Protein AF-A0A945RWZ9-F1 (afdb_monomer_lite)

Secondary structure (DSSP, 8-state):
---------------------------------------STTHHHHHHHHHH-HHHHHHHHHHHHH-HHHHHHHHHHHHHHTSTT-TT----S--HHHHHHHHHHHHHHHHHHHHHHH-HHHHHHHHHHHHH-HHHHHHHHHHHHHHHGGGS--TT---HHHHHHHHHHHHHHH---HHHHHHHHHHHHHHHHHHHHHHHHHHHHHHHHHHHHHHHHHHHHHHHHHTHHHHHHHHHHHHHS-GGG------

Structure (mmCIF, N/CA/C/O backbone):
data_AF-A0A945RWZ9-F1
#
_entry.id   AF-A0A945RWZ9-F1
#
loop_
_atom_site.group_PDB
_atom_site.id
_atom_site.type_symbol
_atom_site.label_atom_id
_atom_site.label_alt_id
_atom_site.label_comp_id
_atom_site.label_asym_id
_atom_site.label_entity_id
_atom_site.label_seq_id
_atom_site.pdbx_PDB_ins_code
_atom_site.Cartn_x
_atom_site.Cartn_y
_atom_site.Cartn_z
_atom_site.occupancy
_atom_site.B_iso_or_equiv
_atom_site.auth_seq_id
_atom_site.auth_comp_id
_atom_site.auth_asym_id
_atom_site.auth_atom_id
_atom_site.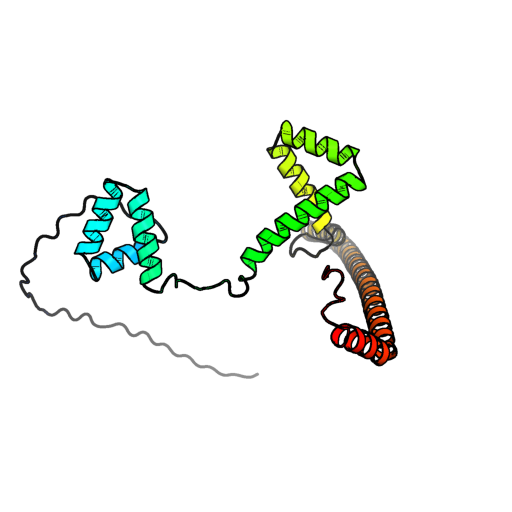pdbx_PDB_model_num
ATOM 1 N N . MET A 1 1 ? -4.939 41.160 27.296 1.00 46.34 1 MET A N 1
ATOM 2 C CA . MET A 1 1 ? -5.382 42.544 27.029 1.00 46.34 1 MET A CA 1
ATOM 3 C C . MET A 1 1 ? -4.969 42.941 25.620 1.00 46.34 1 MET A C 1
ATOM 5 O O . MET A 1 1 ? -3.871 43.440 25.441 1.00 46.34 1 MET A O 1
ATOM 9 N N . ILE A 1 2 ? -5.827 42.684 24.632 1.00 45.12 2 ILE A N 1
ATOM 10 C CA . ILE A 1 2 ? -5.862 43.405 23.352 1.00 45.12 2 ILE A CA 1
ATOM 11 C C . ILE A 1 2 ? -7.349 43.522 23.024 1.00 45.12 2 ILE A C 1
ATOM 13 O O . ILE A 1 2 ? -8.015 42.521 22.774 1.00 45.12 2 ILE A O 1
ATOM 17 N N . ALA A 1 3 ? -7.869 44.738 23.146 1.00 45.47 3 ALA A N 1
ATOM 18 C CA . ALA A 1 3 ? -9.202 45.114 22.713 1.00 45.47 3 ALA A CA 1
ATOM 19 C C . ALA A 1 3 ? -9.153 45.481 21.227 1.00 45.47 3 ALA A C 1
ATOM 21 O O . ALA A 1 3 ? -8.201 46.136 20.799 1.00 45.47 3 ALA A O 1
ATOM 22 N N . ARG A 1 4 ? -10.192 45.118 20.469 1.00 47.28 4 ARG A N 1
ATOM 23 C CA . ARG A 1 4 ? -10.775 46.000 19.452 1.00 47.28 4 ARG A CA 1
ATOM 24 C C . ARG A 1 4 ? -12.127 45.480 18.982 1.00 47.28 4 ARG A C 1
ATOM 26 O O . ARG A 1 4 ? -12.245 44.408 18.397 1.00 47.28 4 ARG A O 1
ATOM 33 N N . GLU A 1 5 ? -13.119 46.296 19.294 1.00 53.28 5 GLU A N 1
ATOM 34 C CA . GLU A 1 5 ? -14.455 46.348 18.729 1.00 53.28 5 GLU A CA 1
ATOM 35 C C . GLU A 1 5 ? -14.384 46.593 17.214 1.00 53.28 5 GLU A C 1
ATOM 37 O O . GLU A 1 5 ? -13.466 47.259 16.733 1.00 53.28 5 GLU A O 1
ATOM 42 N N . ASN A 1 6 ? -15.373 46.101 16.469 1.00 49.66 6 ASN A N 1
ATOM 43 C CA . ASN A 1 6 ? -16.229 46.991 15.687 1.00 49.66 6 ASN A CA 1
ATOM 44 C C . ASN A 1 6 ? -17.450 46.242 15.146 1.00 49.66 6 ASN A C 1
ATOM 46 O O . ASN A 1 6 ? -17.351 45.246 14.432 1.00 49.66 6 ASN A O 1
ATOM 50 N N . LEU A 1 7 ? -18.603 46.787 15.530 1.00 48.97 7 LEU A N 1
ATOM 51 C CA . LEU A 1 7 ? -19.907 46.613 14.914 1.00 48.97 7 LEU A CA 1
ATOM 52 C C . LEU A 1 7 ? -19.840 46.905 13.409 1.00 48.97 7 LEU A C 1
ATOM 54 O O . LEU A 1 7 ? -19.025 47.721 12.999 1.00 48.97 7 LEU A O 1
ATOM 58 N N . TRP A 1 8 ? -20.763 46.343 12.627 1.00 52.38 8 TRP A N 1
ATOM 59 C CA . TRP A 1 8 ? -21.516 47.110 11.628 1.00 52.38 8 TRP A CA 1
ATOM 60 C C . TRP A 1 8 ? -22.814 46.369 11.284 1.00 52.38 8 TRP A C 1
ATOM 62 O O . TRP A 1 8 ? -22.822 45.300 10.675 1.00 52.38 8 TRP A O 1
ATOM 72 N N . CYS A 1 9 ? -23.915 46.962 11.743 1.00 42.59 9 CYS A N 1
ATOM 73 C CA . CYS A 1 9 ? -25.275 46.714 11.291 1.00 42.59 9 CYS A CA 1
ATOM 74 C C . CYS A 1 9 ? -25.431 47.184 9.839 1.00 42.59 9 CYS A C 1
ATOM 76 O O . CYS A 1 9 ? -24.840 48.186 9.445 1.00 42.59 9 CYS A O 1
ATOM 78 N N . GLY A 1 10 ? -26.289 46.519 9.068 1.00 48.53 10 GLY A N 1
ATOM 79 C CA . GLY A 1 10 ? -26.608 46.947 7.708 1.00 48.53 10 GLY A CA 1
ATOM 80 C C . GLY A 1 10 ? -27.830 46.242 7.144 1.00 48.53 10 GLY A C 1
ATOM 81 O O . GLY A 1 10 ? -27.730 45.507 6.170 1.00 48.53 10 GLY A O 1
ATOM 82 N N . VAL A 1 11 ? -28.980 46.450 7.784 1.00 47.66 11 VAL A N 1
ATOM 83 C CA . VAL A 1 11 ? -30.299 46.189 7.200 1.00 47.66 11 VAL A CA 1
ATOM 84 C C . VAL A 1 11 ? -30.534 47.236 6.112 1.00 47.66 11 VAL A C 1
ATOM 86 O O . VAL A 1 11 ? -30.584 48.424 6.417 1.00 47.66 11 VAL A O 1
ATOM 89 N N . VAL A 1 12 ? -30.725 46.804 4.866 1.00 53.09 12 VAL A N 1
ATOM 90 C CA . VAL A 1 12 ? -31.367 47.620 3.828 1.00 53.09 12 VAL A CA 1
ATOM 91 C C . VAL A 1 12 ? -32.450 46.768 3.185 1.00 53.09 12 VAL A C 1
ATOM 93 O O . VAL A 1 12 ? -32.198 45.901 2.353 1.00 53.09 12 VAL A O 1
ATOM 96 N N . ALA A 1 13 ? -33.672 47.004 3.646 1.00 46.28 13 ALA A N 1
ATOM 97 C CA . ALA A 1 13 ? -34.868 46.767 2.865 1.00 46.28 13 ALA A CA 1
ATOM 98 C C . ALA A 1 13 ? -35.032 47.903 1.837 1.00 46.28 13 ALA A C 1
ATOM 100 O O . ALA A 1 13 ? -34.370 48.936 1.933 1.00 46.28 13 ALA A O 1
ATOM 101 N N . VAL A 1 14 ? -36.031 47.727 0.973 1.00 42.84 14 VAL A N 1
ATOM 102 C CA . VAL A 1 14 ? -36.900 48.754 0.371 1.00 42.84 14 VAL A CA 1
ATOM 103 C C . VAL A 1 14 ? -36.903 48.716 -1.172 1.00 42.84 14 VAL A C 1
ATOM 105 O O . VAL A 1 14 ? -35.882 48.730 -1.851 1.00 42.84 14 VAL A O 1
ATOM 108 N N . VAL A 1 15 ? -38.151 48.741 -1.651 1.00 46.78 15 VAL A N 1
ATOM 109 C CA . VAL A 1 15 ? -38.698 49.234 -2.924 1.00 46.78 15 VAL A CA 1
ATOM 110 C C . VAL A 1 15 ? -38.987 48.203 -4.022 1.00 46.78 15 VAL A C 1
ATOM 112 O O . VAL A 1 15 ? -38.203 47.965 -4.935 1.00 46.78 15 VAL A O 1
ATOM 115 N N . MET A 1 16 ? -40.231 47.711 -3.985 1.00 45.31 16 MET A N 1
ATOM 116 C CA . MET A 1 16 ? -41.036 47.442 -5.180 1.00 45.31 16 MET A CA 1
ATOM 117 C C . MET A 1 16 ? -41.182 48.716 -6.027 1.00 45.31 16 MET A C 1
ATOM 119 O O . MET A 1 16 ? -41.644 49.729 -5.505 1.00 45.31 16 MET A O 1
ATOM 123 N N . VAL A 1 17 ? -40.941 48.631 -7.337 1.00 51.34 17 VAL A N 1
ATOM 124 C CA . VAL A 1 17 ? -41.625 49.487 -8.320 1.00 51.34 17 VAL A CA 1
ATOM 125 C C . VAL A 1 17 ? -42.219 48.604 -9.410 1.00 51.34 17 VAL A C 1
ATOM 127 O O . VAL A 1 17 ? -41.514 47.982 -10.200 1.00 51.34 17 VAL A O 1
ATOM 130 N N . LEU A 1 18 ? -43.548 48.563 -9.395 1.00 49.03 18 LEU A N 1
ATOM 131 C CA . LEU A 1 18 ? -44.438 48.117 -10.456 1.00 49.03 18 LEU A CA 1
ATOM 132 C C . LEU A 1 18 ? -44.741 49.313 -11.363 1.00 49.03 18 LEU A C 1
ATOM 134 O O . LEU A 1 18 ? -45.452 50.215 -10.936 1.00 49.03 18 LEU A O 1
ATOM 138 N N . THR A 1 19 ? -44.272 49.281 -12.604 1.00 50.84 19 THR A N 1
ATOM 139 C CA . THR A 1 19 ? -44.852 49.952 -13.783 1.00 50.84 19 THR A CA 1
ATOM 140 C C . THR A 1 19 ? -44.286 49.182 -14.983 1.00 50.84 19 THR A C 1
ATOM 142 O O . THR A 1 19 ? -43.090 48.943 -15.062 1.00 50.84 19 THR A O 1
ATOM 145 N N . GLY A 1 20 ? -45.061 48.568 -15.869 1.00 43.53 20 GLY A N 1
ATOM 146 C CA . GLY A 1 20 ? -46.151 49.133 -16.648 1.00 43.53 20 GLY A CA 1
ATOM 147 C C . GLY A 1 20 ? -45.734 48.986 -18.115 1.00 43.53 20 GLY A C 1
ATOM 148 O O . GLY A 1 20 ? -44.744 49.577 -18.529 1.00 43.53 20 GLY A O 1
ATOM 149 N N . GLY A 1 21 ? -46.438 48.154 -18.885 1.00 45.00 21 GLY A N 1
ATOM 150 C CA . GLY A 1 21 ? -46.112 47.926 -20.294 1.00 45.00 21 GLY A CA 1
ATOM 151 C C . GLY A 1 21 ? -46.822 46.716 -20.885 1.00 45.00 21 GLY A C 1
ATOM 152 O O . GLY A 1 21 ? -46.182 45.716 -21.192 1.00 45.00 21 GLY A O 1
ATOM 153 N N . LEU A 1 22 ? -48.150 46.802 -21.033 1.00 49.84 22 LEU A N 1
ATOM 154 C CA . LEU A 1 22 ? -48.906 45.894 -21.896 1.00 49.84 22 LEU A CA 1
ATOM 155 C C . LEU A 1 22 ? -48.497 46.148 -23.353 1.00 49.84 22 LEU A C 1
ATOM 157 O O . LEU A 1 22 ? -49.036 47.032 -24.014 1.00 49.84 22 LEU A O 1
ATOM 161 N N . ALA A 1 23 ? -47.556 45.355 -23.853 1.00 48.28 23 ALA A N 1
ATOM 162 C CA . ALA A 1 23 ? -47.390 45.129 -25.278 1.00 48.28 23 ALA A CA 1
ATOM 163 C C . ALA A 1 23 ? -48.160 43.851 -25.629 1.00 48.28 23 ALA A C 1
ATOM 165 O O . ALA A 1 23 ? -47.748 42.749 -25.270 1.00 48.28 23 ALA A O 1
ATOM 166 N N . TRP A 1 24 ? -49.294 44.007 -26.313 1.00 50.53 24 TRP A N 1
ATOM 167 C CA . TRP A 1 24 ? -49.973 42.923 -27.020 1.00 50.53 24 TRP A CA 1
ATOM 168 C C . TRP A 1 24 ? -49.044 42.407 -28.128 1.00 50.53 24 TRP A C 1
ATOM 170 O O . TRP A 1 24 ? -49.084 42.872 -29.266 1.00 50.53 24 TRP A O 1
ATOM 180 N N . SER A 1 25 ? -48.158 41.473 -27.781 1.00 51.66 25 SER A N 1
ATOM 181 C CA . SER A 1 25 ? -47.501 40.617 -28.761 1.00 51.66 25 SER A CA 1
ATOM 182 C C . SER A 1 25 ? -48.450 39.483 -29.092 1.00 51.66 25 SER A C 1
ATOM 184 O O . SER A 1 25 ? -48.934 38.779 -28.213 1.00 51.66 25 SER A O 1
ATOM 186 N N . GLN A 1 26 ? -48.719 39.356 -30.382 1.00 50.38 26 GLN A N 1
ATOM 187 C CA . GLN A 1 26 ? -49.494 38.305 -31.008 1.00 50.38 26 GLN A CA 1
ATOM 188 C C . GLN A 1 26 ? -48.928 36.942 -30.578 1.00 50.38 26 GLN A C 1
ATOM 190 O O . GLN A 1 26 ? -47.914 36.472 -31.097 1.00 50.38 26 GLN A O 1
ATOM 195 N N . GLU A 1 27 ? -49.559 36.347 -29.568 1.00 51.69 27 GLU A N 1
ATOM 196 C CA . GLU A 1 27 ? -49.217 35.047 -29.013 1.00 51.69 27 GLU A CA 1
ATOM 197 C C . GLU A 1 27 ? -49.546 33.996 -30.071 1.00 51.69 27 GLU A C 1
ATOM 199 O O . GLU A 1 27 ? -50.676 33.527 -30.206 1.00 51.69 27 GLU A O 1
ATOM 204 N N . LYS A 1 28 ? -48.550 33.679 -30.906 1.00 54.75 28 LYS A N 1
ATOM 205 C CA . LYS A 1 28 ? -48.565 32.452 -31.695 1.00 54.75 28 LYS A CA 1
ATOM 206 C C . LYS A 1 28 ? -48.730 31.331 -30.683 1.00 54.75 28 LYS A C 1
ATOM 208 O O . LYS A 1 28 ? -47.788 31.055 -29.945 1.00 54.75 28 LYS A O 1
ATOM 213 N N . GLN A 1 29 ? -49.926 30.746 -30.637 1.00 46.41 29 GLN A N 1
ATOM 214 C CA . GLN A 1 29 ? -50.224 29.546 -29.868 1.00 46.41 29 GLN A CA 1
ATOM 215 C C . GLN A 1 29 ? -49.116 28.530 -30.154 1.00 46.41 29 GLN A C 1
ATOM 217 O O . GLN A 1 29 ? -49.062 27.941 -31.235 1.00 46.41 29 GLN A O 1
ATOM 222 N N . GLN A 1 30 ? -48.175 28.398 -29.215 1.00 56.91 30 GLN A N 1
ATOM 223 C CA . GLN A 1 30 ? -47.242 27.288 -29.236 1.00 56.91 30 GLN A CA 1
ATOM 224 C C . GLN A 1 30 ? -48.095 26.044 -29.008 1.00 56.91 30 GLN A C 1
ATOM 226 O O . GLN A 1 30 ? -48.858 26.026 -28.039 1.00 56.91 30 GLN A O 1
ATOM 231 N N . PRO A 1 31 ? -48.019 25.031 -29.883 1.00 58.94 31 PRO A N 1
ATOM 232 C CA . PRO A 1 31 ? -48.725 23.784 -29.649 1.00 58.94 31 PRO A CA 1
ATOM 233 C C . PRO A 1 31 ? -48.303 23.252 -28.276 1.00 58.94 31 PRO A C 1
ATOM 235 O O . PRO A 1 31 ? -47.107 23.092 -28.011 1.00 58.94 31 PRO A O 1
ATOM 238 N N . GLU A 1 32 ? -49.271 23.047 -27.380 1.00 48.66 32 GLU A N 1
ATOM 239 C CA . GLU A 1 32 ? -49.008 22.454 -26.073 1.00 48.66 32 GLU A CA 1
ATOM 240 C C . GLU A 1 32 ? -48.379 21.077 -26.294 1.00 48.66 32 GLU A C 1
ATOM 242 O O . GLU A 1 32 ? -49.008 20.166 -26.828 1.00 48.66 32 GLU A O 1
ATOM 247 N N . ALA A 1 33 ? -47.093 20.956 -25.962 1.00 50.16 33 ALA A N 1
ATOM 248 C CA . ALA A 1 33 ? -46.311 19.761 -26.235 1.00 50.16 33 ALA A CA 1
ATOM 249 C C . ALA A 1 33 ? -46.770 18.609 -25.321 1.00 50.16 33 ALA A C 1
ATOM 251 O O . ALA A 1 33 ? -46.602 18.706 -24.101 1.00 50.16 33 ALA A O 1
ATOM 252 N N . PRO A 1 34 ? -47.276 17.487 -25.863 1.00 57.00 34 PRO A N 1
ATOM 253 C CA . PRO A 1 34 ? -47.652 16.334 -25.063 1.00 57.00 34 PRO A CA 1
ATOM 254 C C . PRO A 1 34 ? -46.434 15.424 -24.885 1.00 57.00 34 PRO A C 1
ATOM 256 O O . PRO A 1 34 ? -46.353 14.369 -25.499 1.00 57.00 34 PRO A O 1
ATOM 259 N N . VAL A 1 35 ? -45.448 15.804 -24.068 1.00 57.66 35 VAL A N 1
ATOM 260 C CA . VAL A 1 35 ? -44.331 14.893 -23.760 1.00 57.66 35 VAL A CA 1
ATOM 261 C C . VAL A 1 35 ? -43.859 15.107 -22.326 1.00 57.66 35 VAL A C 1
ATOM 263 O O . VAL A 1 35 ? -43.396 16.186 -21.966 1.00 57.66 35 VAL A O 1
ATOM 266 N N . GLY A 1 36 ? -43.970 14.063 -21.498 1.00 60.69 36 GLY A N 1
ATOM 267 C CA . GLY A 1 36 ? -43.523 14.082 -20.103 1.00 60.69 36 GLY A CA 1
ATOM 268 C C . GLY A 1 36 ? -42.060 14.532 -19.941 1.00 60.69 36 GLY A C 1
ATOM 269 O O . GLY A 1 36 ? -41.260 14.413 -20.879 1.00 60.69 36 GLY A O 1
ATOM 270 N N . PRO A 1 37 ? -41.685 15.043 -18.751 1.00 62.97 37 PRO A N 1
ATOM 271 C CA . PRO A 1 37 ? -40.392 15.675 -18.524 1.00 62.97 37 PRO A CA 1
ATOM 272 C C . PRO A 1 37 ? -39.245 14.738 -18.907 1.00 62.97 37 PRO A C 1
ATOM 274 O O . PRO A 1 37 ? -39.175 13.585 -18.475 1.00 62.97 37 PRO A O 1
ATOM 277 N N . VAL A 1 38 ? -38.315 15.237 -19.724 1.00 64.31 38 VAL A N 1
ATOM 278 C CA . VAL A 1 38 ? -37.081 14.513 -20.034 1.00 64.31 38 VAL A CA 1
ATOM 279 C C . VAL A 1 38 ? -36.198 14.555 -18.795 1.00 64.31 38 VAL A C 1
ATOM 281 O O . VAL A 1 38 ? -35.459 15.505 -18.579 1.00 64.31 38 VAL A O 1
ATOM 284 N N . VAL A 1 39 ? -36.268 13.532 -17.949 1.00 50.38 39 VAL A N 1
ATOM 285 C CA . VAL A 1 39 ? -35.427 13.472 -16.750 1.00 50.38 39 VAL A CA 1
ATOM 286 C C . VAL A 1 39 ? -34.049 12.923 -17.130 1.00 50.38 39 VAL A C 1
ATOM 288 O O . VAL A 1 39 ? -33.922 11.785 -17.579 1.00 50.38 39 VAL A O 1
ATOM 291 N N . GLY A 1 40 ? -32.992 13.727 -16.971 1.00 75.94 40 GLY A N 1
ATOM 292 C CA . GLY A 1 40 ? -31.609 13.263 -17.116 1.00 75.94 40 GLY A CA 1
ATOM 293 C C . GLY A 1 40 ? -30.626 14.305 -17.646 1.00 75.94 40 GLY A C 1
ATOM 294 O O . GLY A 1 40 ? -30.961 15.461 -17.887 1.00 75.94 40 GLY A O 1
ATOM 295 N N . ARG A 1 41 ? -29.379 13.873 -17.886 1.00 74.62 41 ARG A N 1
ATOM 296 C CA . ARG A 1 41 ? -28.262 14.733 -18.344 1.00 74.62 41 ARG A CA 1
ATOM 297 C C . ARG A 1 41 ? -28.486 15.416 -19.706 1.00 74.62 41 ARG A C 1
ATOM 299 O O . ARG A 1 41 ? -27.662 16.229 -20.108 1.00 74.62 41 ARG A O 1
ATOM 306 N N . GLN A 1 42 ? -29.553 15.059 -20.419 1.00 78.12 42 GLN A N 1
ATOM 307 C CA . GLN A 1 42 ? -29.886 15.562 -21.754 1.00 78.12 42 GLN A CA 1
ATOM 308 C C . GLN A 1 42 ? -30.877 16.737 -21.725 1.00 78.12 42 GLN A C 1
ATOM 310 O O . GLN A 1 42 ? -30.957 17.454 -22.719 1.00 78.12 42 GLN A O 1
ATOM 315 N N . ALA A 1 43 ? -31.579 16.969 -20.605 1.00 81.12 43 ALA A N 1
ATOM 316 C CA . ALA A 1 43 ? -32.567 18.047 -20.483 1.00 81.12 43 ALA A CA 1
ATOM 317 C C . ALA A 1 43 ? -32.005 19.433 -20.845 1.00 81.12 43 ALA A C 1
ATOM 319 O O . ALA A 1 43 ? -32.545 20.055 -21.756 1.00 81.12 43 ALA A O 1
ATOM 320 N N . PRO A 1 44 ? -30.846 19.868 -20.306 1.00 85.19 44 PRO A N 1
ATOM 321 C CA . PRO A 1 44 ? -30.325 21.202 -20.613 1.00 85.19 44 PRO A CA 1
ATOM 322 C C . PRO A 1 44 ? -29.944 21.397 -22.088 1.00 85.19 44 PRO A C 1
ATOM 324 O O . PRO A 1 44 ? -29.866 22.525 -22.568 1.00 85.19 44 PRO A O 1
ATOM 327 N N . LEU A 1 45 ? -29.647 20.306 -22.806 1.00 85.56 45 LEU A N 1
ATOM 328 C CA . LEU A 1 45 ? -29.340 20.359 -24.234 1.00 85.56 45 LEU A CA 1
ATOM 329 C C . LEU A 1 45 ? -30.625 20.535 -25.048 1.00 85.56 45 LEU A C 1
ATOM 331 O O . LEU A 1 45 ? -30.664 21.371 -25.942 1.00 85.56 45 LEU A O 1
ATOM 335 N N . LEU A 1 46 ? -31.664 19.761 -24.732 1.00 88.81 46 LEU A N 1
ATOM 336 C CA . LEU A 1 46 ? -32.953 19.836 -25.413 1.00 88.81 46 LEU A CA 1
ATOM 337 C C . LEU A 1 46 ? -33.660 21.174 -25.161 1.00 88.81 46 LEU A C 1
ATOM 339 O O . LEU A 1 46 ? -34.227 21.730 -26.095 1.00 88.81 46 LEU A O 1
ATOM 343 N N . ASP A 1 47 ? -33.547 21.732 -23.955 1.00 89.38 47 ASP A N 1
ATOM 344 C CA . ASP A 1 47 ? -34.099 23.055 -23.639 1.00 89.38 47 ASP A CA 1
ATOM 345 C C . ASP A 1 47 ? -33.416 24.161 -24.451 1.00 89.38 47 ASP A C 1
ATOM 347 O O . ASP A 1 47 ? -34.080 25.022 -25.025 1.00 89.38 47 ASP A O 1
ATOM 351 N N . ARG A 1 48 ? -32.085 24.099 -24.581 1.00 89.19 48 ARG A N 1
ATOM 352 C CA . ARG A 1 48 ? -31.339 25.026 -25.439 1.00 89.19 48 ARG A CA 1
ATOM 353 C C . ARG A 1 48 ? -31.723 24.867 -26.911 1.00 89.19 48 ARG A C 1
ATOM 355 O O . ARG A 1 48 ? -31.874 25.859 -27.611 1.00 89.19 48 ARG A O 1
ATOM 362 N N . LEU A 1 49 ? -31.917 23.633 -27.373 1.00 91.62 49 LEU A N 1
ATOM 363 C CA . LEU A 1 49 ? -32.355 23.352 -28.741 1.00 91.62 49 LEU A CA 1
ATOM 364 C C . LEU A 1 49 ? -33.734 23.910 -29.042 1.00 91.62 49 LEU A C 1
ATOM 366 O O . LEU A 1 49 ? -33.933 24.487 -30.105 1.00 91.62 49 LEU A O 1
ATOM 370 N N . ARG A 1 50 ? -34.656 23.795 -28.089 1.00 93.56 50 ARG A N 1
ATOM 371 C CA . ARG A 1 50 ? -35.984 24.389 -28.195 1.00 93.56 50 ARG A CA 1
ATOM 372 C C . ARG A 1 50 ? -35.919 25.913 -28.337 1.00 93.56 50 ARG A C 1
ATOM 374 O O . ARG A 1 50 ? -36.721 26.478 -29.069 1.00 93.56 50 ARG A O 1
ATOM 381 N N . GLN A 1 51 ? -34.977 26.563 -27.652 1.00 92.56 51 GLN A N 1
ATOM 382 C CA . GLN A 1 51 ? -34.805 28.019 -27.691 1.00 92.56 51 GLN A CA 1
ATOM 383 C C . GLN A 1 51 ? -34.080 28.506 -28.954 1.00 92.56 51 GLN A C 1
ATOM 385 O O . GLN A 1 51 ? -34.492 29.495 -29.548 1.00 92.56 51 GLN A O 1
ATOM 390 N N . GLU A 1 52 ? -33.001 27.833 -29.359 1.00 93.38 52 GLU A N 1
ATOM 391 C CA . GLU A 1 52 ? -32.129 28.297 -30.445 1.00 93.38 52 GLU A CA 1
ATOM 392 C C . GLU A 1 52 ? -32.572 27.785 -31.826 1.00 93.38 52 GLU A C 1
ATOM 394 O O . GLU A 1 52 ? -32.367 28.473 -32.823 1.00 93.38 52 GLU A O 1
ATOM 399 N N . GLN A 1 53 ? -33.128 26.569 -31.911 1.00 94.75 53 GLN A N 1
ATOM 400 C CA . GLN A 1 53 ? -33.438 25.880 -33.174 1.00 94.75 53 GLN A CA 1
ATOM 401 C C . GLN A 1 53 ? -34.717 25.021 -33.049 1.00 94.75 53 GLN A C 1
ATOM 403 O O . GLN A 1 53 ? -34.636 23.785 -33.024 1.00 94.75 53 GLN A O 1
ATOM 408 N N . PRO A 1 54 ? -35.907 25.653 -32.975 1.00 92.88 54 PRO A N 1
ATOM 409 C CA . PRO A 1 54 ? -37.166 24.971 -32.662 1.00 92.88 54 PRO A CA 1
ATOM 410 C C . PRO A 1 54 ? -37.559 23.903 -33.694 1.00 92.88 54 PRO A C 1
ATOM 412 O O . PRO A 1 54 ? -38.018 22.831 -33.312 1.00 92.88 54 PRO A O 1
ATOM 415 N N . GLU A 1 55 ? -37.293 24.126 -34.983 1.00 93.50 55 GLU A N 1
ATOM 416 C CA . GLU A 1 55 ? -37.611 23.153 -36.044 1.00 93.50 55 GLU A CA 1
ATOM 417 C C . GLU A 1 55 ? -36.833 21.838 -35.880 1.00 93.50 55 GLU A C 1
ATOM 419 O O . GLU A 1 55 ? -37.359 20.738 -36.068 1.00 93.50 55 GLU A O 1
ATOM 424 N N . GLU A 1 56 ? -35.559 21.924 -35.489 1.00 93.25 56 GLU A N 1
ATOM 425 C CA . GLU A 1 56 ? -34.742 20.731 -35.281 1.00 93.25 56 GLU A CA 1
ATOM 426 C C . GLU A 1 56 ? -35.094 20.032 -33.962 1.00 93.25 56 GLU A C 1
ATOM 428 O O . GLU A 1 56 ? -34.990 18.808 -33.861 1.00 93.25 56 GLU A O 1
ATOM 433 N N . TYR A 1 57 ? -35.551 20.793 -32.965 1.00 94.69 57 TYR A N 1
ATOM 434 C CA . TYR A 1 57 ? -36.118 20.239 -31.741 1.00 94.69 57 TYR A CA 1
ATOM 435 C C . TYR A 1 57 ? -37.382 19.422 -32.034 1.00 94.69 57 TYR A C 1
ATOM 437 O O . TYR A 1 57 ? -37.442 18.255 -31.646 1.00 94.69 57 TYR A O 1
ATOM 445 N N . GLU A 1 58 ? -38.346 19.972 -32.777 1.00 93.88 58 GLU A N 1
ATOM 446 C CA . GLU A 1 58 ? -39.570 19.255 -33.166 1.00 93.88 58 GLU A CA 1
ATOM 447 C C . GLU A 1 58 ? -39.253 17.995 -33.978 1.00 93.88 58 GLU A C 1
ATOM 449 O O . GLU A 1 58 ? -39.792 16.918 -33.707 1.00 93.88 58 GLU A O 1
ATOM 454 N N . ARG A 1 59 ? -38.288 18.081 -34.904 1.00 95.56 59 ARG A N 1
ATOM 455 C CA . ARG A 1 59 ? -37.799 16.917 -35.654 1.00 95.56 59 ARG A CA 1
ATOM 456 C C . ARG A 1 59 ? -37.238 15.828 -34.737 1.00 95.56 59 ARG A C 1
ATOM 458 O O . ARG A 1 59 ? -37.476 14.646 -34.982 1.00 95.56 59 ARG A O 1
ATOM 465 N N . LEU A 1 60 ? -36.479 16.199 -33.706 1.00 94.25 60 LEU A N 1
ATOM 466 C CA . LEU A 1 60 ? -35.918 15.256 -32.736 1.00 94.25 60 LEU A CA 1
ATOM 467 C C . LEU A 1 60 ? -36.992 14.656 -3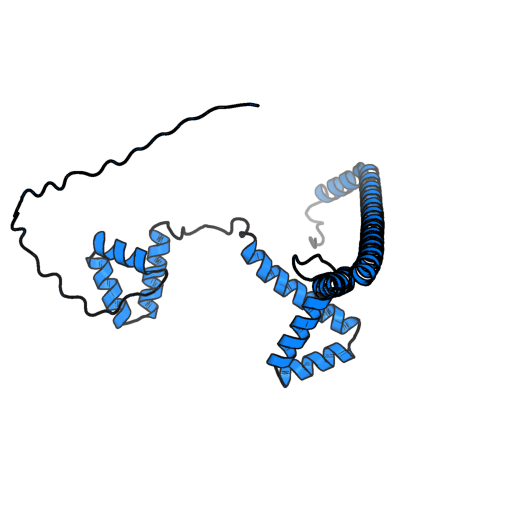1.819 1.00 94.25 60 LEU A C 1
ATOM 469 O O . LEU A 1 60 ? -36.894 13.477 -31.488 1.00 94.25 60 LEU A O 1
ATOM 473 N N . VAL A 1 61 ? -38.011 15.428 -31.433 1.00 93.06 61 VAL A N 1
ATOM 474 C CA . VAL A 1 61 ? -39.153 14.930 -30.651 1.00 93.06 61 VAL A CA 1
ATOM 475 C C . VAL A 1 61 ? -39.941 13.902 -31.459 1.00 93.06 61 VAL A C 1
ATOM 477 O O . VAL A 1 61 ? -40.119 12.784 -30.986 1.00 93.06 61 VAL A O 1
ATOM 480 N N . LYS A 1 62 ? -40.286 14.212 -32.712 1.00 94.38 62 LYS A N 1
ATOM 481 C CA . LYS A 1 62 ? -40.967 13.262 -33.600 1.00 94.38 62 LYS A CA 1
ATOM 482 C C . LYS A 1 62 ? -40.130 12.000 -33.839 1.00 94.38 62 LYS A C 1
ATOM 484 O O . LYS A 1 62 ? -40.613 10.884 -33.698 1.00 94.38 62 LYS A O 1
ATOM 489 N N . MET A 1 63 ? -38.826 12.163 -34.084 1.00 95.12 63 MET A N 1
ATOM 490 C CA . MET A 1 63 ? -37.903 11.032 -34.240 1.00 95.12 63 MET A CA 1
ATOM 491 C C . MET A 1 63 ? -37.802 10.172 -32.976 1.00 95.12 63 MET A C 1
ATOM 493 O O . MET A 1 63 ? -37.531 8.984 -33.079 1.00 95.12 63 MET A O 1
ATOM 497 N N . ARG A 1 64 ? -37.998 10.738 -31.782 1.00 92.38 64 ARG A N 1
ATOM 498 C CA . ARG A 1 64 ? -38.000 9.977 -30.527 1.00 92.38 64 ARG A CA 1
ATOM 499 C C . ARG A 1 64 ? -39.226 9.076 -30.402 1.00 92.38 64 ARG A C 1
ATOM 501 O O . ARG A 1 64 ? -39.091 8.000 -29.822 1.00 92.38 64 ARG A O 1
ATOM 508 N N . GLU A 1 65 ? -40.374 9.532 -30.891 1.00 91.06 65 GLU A N 1
ATOM 509 C CA . GLU A 1 65 ? -41.627 8.770 -30.909 1.00 91.06 65 GLU A CA 1
ATOM 510 C C . GLU A 1 65 ? -41.580 7.669 -31.973 1.00 91.06 65 GLU A C 1
ATOM 512 O O . GLU A 1 65 ? -41.899 6.522 -31.669 1.00 91.06 65 GLU A O 1
ATOM 517 N N . ASP A 1 66 ? -41.087 7.999 -33.170 1.00 94.75 66 ASP A N 1
ATOM 518 C CA . ASP A 1 66 ? -41.008 7.068 -34.299 1.00 94.75 66 ASP A CA 1
ATOM 519 C C . ASP A 1 66 ? -39.877 6.024 -34.134 1.00 94.75 66 ASP A C 1
ATOM 521 O O . ASP A 1 66 ? -40.084 4.833 -34.363 1.00 94.75 66 ASP A O 1
ATOM 525 N N . ASP A 1 67 ? -38.665 6.449 -33.738 1.00 95.38 67 ASP A N 1
ATOM 526 C CA . ASP A 1 67 ? -37.490 5.579 -33.548 1.00 95.38 67 ASP A CA 1
ATOM 527 C C . ASP A 1 67 ? -36.532 6.097 -32.442 1.00 95.38 67 ASP A C 1
ATOM 529 O O . ASP A 1 67 ? -35.610 6.899 -32.682 1.00 95.38 67 ASP A O 1
ATOM 533 N N . PRO A 1 68 ? -36.638 5.551 -31.213 1.00 90.12 68 PRO A N 1
ATOM 534 C CA . PRO A 1 68 ? -35.784 5.932 -30.089 1.00 90.12 68 PRO A CA 1
ATOM 535 C C . PRO A 1 68 ? -34.280 5.725 -30.326 1.00 90.12 68 PRO A C 1
ATOM 537 O O . PRO A 1 68 ? -33.449 6.386 -29.688 1.00 90.12 68 PRO A O 1
ATOM 540 N N . THR A 1 69 ? -33.891 4.790 -31.198 1.00 88.06 69 THR A N 1
ATOM 541 C CA . THR A 1 69 ? -32.480 4.513 -31.494 1.00 88.06 69 THR A CA 1
ATOM 542 C C . THR A 1 69 ? -31.902 5.523 -32.478 1.00 88.06 69 THR A C 1
ATOM 544 O O . THR A 1 69 ? -30.799 6.037 -32.239 1.00 88.06 69 THR A O 1
ATOM 547 N N . ALA A 1 70 ? -32.661 5.892 -33.514 1.00 93.62 70 ALA A N 1
ATOM 548 C CA . ALA A 1 70 ? -32.306 6.982 -34.416 1.00 93.62 70 ALA A CA 1
ATOM 549 C C . ALA A 1 70 ? -32.205 8.313 -33.664 1.00 93.62 70 ALA A C 1
ATOM 551 O O . ALA A 1 70 ? -31.207 9.020 -33.832 1.00 93.62 70 ALA A O 1
ATOM 552 N N . PHE A 1 71 ? -33.142 8.596 -32.750 1.00 94.56 71 PHE A N 1
ATOM 553 C CA . PHE A 1 71 ? -33.084 9.773 -31.881 1.00 94.56 71 PHE A CA 1
ATOM 554 C C . PHE A 1 71 ? -31.773 9.838 -31.087 1.00 94.56 71 PHE A C 1
ATOM 556 O O . PHE A 1 71 ? -31.057 10.839 -31.144 1.00 94.56 71 PHE A O 1
ATOM 563 N N . LYS A 1 72 ? -31.385 8.751 -30.401 1.00 89.31 72 LYS A N 1
ATOM 564 C CA . LYS A 1 72 ? -30.116 8.699 -29.649 1.00 89.31 72 LYS A CA 1
ATOM 565 C C . LYS A 1 72 ? -28.901 8.944 -30.547 1.00 89.31 72 LYS A C 1
ATOM 567 O O . LYS A 1 72 ? -27.962 9.628 -30.137 1.00 89.31 72 LYS A O 1
ATOM 572 N N . LYS A 1 73 ? -28.900 8.395 -31.765 1.00 92.12 73 LYS A N 1
ATOM 573 C CA . LYS A 1 73 ? -27.809 8.558 -32.738 1.00 92.12 73 LYS A CA 1
ATOM 574 C C . LYS A 1 73 ? -27.731 9.991 -33.269 1.00 92.12 73 LYS A C 1
ATOM 576 O O . LYS A 1 73 ? -26.632 10.538 -33.344 1.00 92.12 73 LYS A O 1
ATOM 581 N N . ALA A 1 74 ? -28.868 10.600 -33.595 1.00 93.12 74 ALA A N 1
ATOM 582 C CA . ALA A 1 74 ? -28.958 11.988 -34.039 1.00 93.12 74 ALA A CA 1
ATOM 583 C C . ALA A 1 74 ? -28.519 12.955 -32.930 1.00 93.12 74 ALA A C 1
ATOM 585 O O . ALA A 1 74 ? -27.654 13.803 -33.154 1.00 93.12 74 ALA A O 1
ATOM 586 N N . LEU A 1 75 ? -29.008 12.749 -31.703 1.00 90.62 75 LEU A N 1
ATOM 587 C CA . LEU A 1 75 ? -28.624 13.539 -30.534 1.00 90.62 75 LEU A CA 1
ATOM 588 C C . LEU A 1 75 ? -27.121 13.431 -30.244 1.00 90.62 75 LEU A C 1
ATOM 590 O O . LEU A 1 75 ? -26.459 14.433 -29.979 1.00 90.62 75 LEU A O 1
ATOM 594 N N . ARG A 1 76 ? -26.550 12.222 -30.345 1.00 86.44 76 ARG A N 1
ATOM 595 C CA . ARG A 1 76 ? -25.106 11.999 -30.198 1.00 86.44 76 ARG A CA 1
ATOM 596 C C . ARG A 1 76 ? -24.297 12.742 -31.261 1.00 86.44 76 ARG A C 1
ATOM 598 O O . ARG A 1 76 ? -23.371 13.457 -30.897 1.00 86.44 76 ARG A O 1
ATOM 605 N N . ARG A 1 77 ? -24.669 12.626 -32.541 1.00 89.12 77 ARG A N 1
ATOM 606 C CA . ARG A 1 77 ? -24.010 13.354 -33.642 1.00 89.12 77 ARG A CA 1
ATOM 607 C C . ARG A 1 77 ? -24.044 14.863 -33.431 1.00 89.12 77 ARG A C 1
ATOM 609 O O . ARG A 1 77 ? -23.083 15.551 -33.750 1.00 89.12 77 ARG A O 1
ATOM 616 N N . ARG A 1 78 ? -25.125 15.375 -32.846 1.00 87.06 78 ARG A N 1
ATOM 617 C CA . ARG A 1 78 ? -25.249 16.797 -32.533 1.00 87.06 78 ARG A CA 1
ATOM 618 C C . ARG A 1 78 ? -24.397 17.240 -31.349 1.00 87.06 78 ARG A C 1
ATOM 620 O O . ARG A 1 78 ? -23.806 18.319 -31.359 1.00 87.06 78 ARG A O 1
ATOM 627 N N . MET A 1 79 ? -24.295 16.410 -30.318 1.00 83.75 79 MET A N 1
ATOM 628 C CA . MET A 1 79 ? -23.340 16.655 -29.236 1.00 83.75 79 MET A CA 1
ATOM 629 C C . MET A 1 79 ? -21.891 16.644 -29.749 1.00 83.75 79 MET A C 1
ATOM 631 O O . MET A 1 79 ? -21.066 17.414 -29.259 1.00 83.75 79 MET A O 1
ATOM 635 N N . GLU A 1 80 ? -21.603 15.812 -30.753 1.00 81.25 80 GLU A N 1
ATOM 636 C CA . GLU A 1 80 ? -20.311 15.764 -31.440 1.00 81.25 80 GLU A CA 1
ATOM 637 C C . GLU A 1 80 ? -20.069 17.025 -32.298 1.00 81.25 80 GLU A C 1
ATOM 639 O O . GLU A 1 80 ? -18.989 17.608 -32.223 1.00 81.25 80 GLU A O 1
ATOM 644 N N . SER A 1 81 ? -21.072 17.515 -33.040 1.00 84.56 81 SER A N 1
ATOM 645 C CA . SER A 1 81 ? -20.937 18.716 -33.885 1.00 84.56 81 SER A CA 1
ATOM 646 C C . SER A 1 81 ? -20.913 20.035 -33.107 1.00 84.56 81 SER A C 1
ATOM 648 O O . SER A 1 81 ? -20.192 20.953 -33.483 1.00 84.56 81 SER A O 1
ATOM 650 N N . SER A 1 82 ? -21.636 20.130 -31.988 1.00 80.50 82 SER A N 1
ATOM 651 C CA . SER A 1 82 ? -21.671 21.326 -31.124 1.00 80.50 82 SER A CA 1
ATOM 652 C C . SER A 1 82 ? -20.378 21.566 -30.329 1.00 80.50 82 SER A C 1
ATOM 654 O O . SER A 1 82 ? -20.333 22.446 -29.470 1.00 80.50 82 SER A O 1
ATOM 656 N N . GLY A 1 83 ? -19.332 20.760 -30.542 1.00 71.56 83 GLY A N 1
ATOM 657 C CA . GLY A 1 83 ? -18.034 20.897 -29.874 1.00 71.56 83 GLY A CA 1
ATOM 658 C C . GLY A 1 83 ? -18.039 20.549 -28.379 1.00 71.56 83 GLY A C 1
ATOM 659 O O . GLY A 1 83 ? -16.971 20.424 -27.779 1.00 71.56 83 GLY A O 1
ATOM 660 N N . ARG A 1 84 ? -19.211 20.317 -27.763 1.00 68.19 84 ARG A N 1
ATOM 661 C CA . ARG A 1 84 ? -19.329 19.852 -26.368 1.00 68.19 84 ARG A CA 1
ATOM 662 C C . ARG A 1 84 ? -18.805 18.431 -26.180 1.00 68.19 84 ARG A C 1
ATOM 664 O O . ARG A 1 84 ? -18.290 18.113 -25.110 1.00 68.19 84 ARG A O 1
ATOM 671 N N . VAL A 1 85 ? -18.887 17.597 -27.214 1.00 61.47 85 VAL A N 1
ATOM 672 C CA . VAL A 1 85 ? -18.265 16.268 -27.269 1.00 61.47 85 VAL A CA 1
ATOM 673 C C . VAL A 1 85 ? -17.317 16.250 -28.466 1.00 61.47 85 VAL A C 1
ATOM 675 O O . VAL A 1 85 ? -17.556 15.568 -29.451 1.00 61.47 85 VAL A O 1
ATOM 678 N N . GLY A 1 86 ? -16.267 17.077 -28.418 1.00 54.75 86 GLY A N 1
ATOM 679 C CA . GLY A 1 86 ? -15.364 17.285 -29.552 1.00 54.75 86 GLY A CA 1
ATOM 680 C C . GLY A 1 86 ? -14.886 15.972 -30.212 1.00 54.75 86 GLY A C 1
ATOM 681 O O . GLY A 1 86 ? -14.408 15.078 -29.496 1.00 54.75 86 GLY A O 1
ATOM 682 N N . PRO A 1 87 ? -14.980 15.850 -31.554 1.00 51.62 87 PRO A N 1
ATOM 683 C CA . PRO A 1 87 ? -14.536 14.684 -32.308 1.00 51.62 87 PRO A CA 1
ATOM 684 C C . PRO A 1 87 ? -13.010 14.679 -32.298 1.00 51.62 87 PRO A C 1
ATOM 686 O O . PRO A 1 87 ? -12.355 15.308 -33.119 1.00 51.62 87 PRO A O 1
ATOM 689 N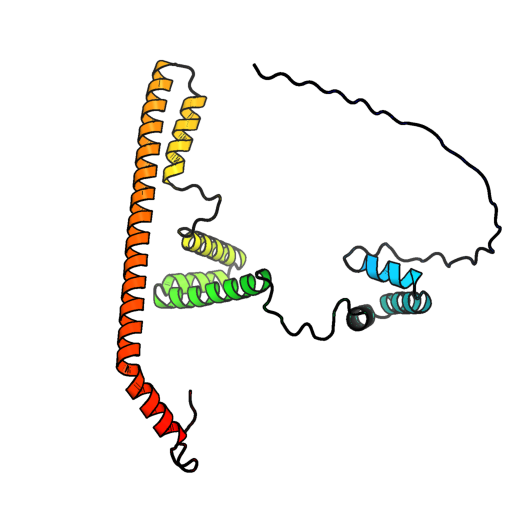 N . GLY A 1 88 ? -12.428 14.042 -31.287 1.00 46.53 88 GLY A N 1
ATOM 690 C CA . GLY A 1 88 ? -10.985 14.098 -31.092 1.00 46.53 88 GLY A CA 1
ATOM 691 C C . GLY A 1 88 ? -10.521 14.824 -29.836 1.00 46.53 88 GLY A C 1
ATOM 692 O O . GLY A 1 88 ? -9.365 15.239 -29.791 1.00 46.53 88 GLY A O 1
ATOM 693 N N . ARG A 1 89 ? -11.256 14.720 -28.719 1.00 48.59 89 ARG A N 1
ATOM 694 C CA . ARG A 1 89 ? -10.526 14.197 -27.549 1.00 48.59 89 ARG A CA 1
ATOM 695 C C . ARG A 1 89 ? -10.095 12.760 -27.877 1.00 48.59 89 ARG A C 1
ATOM 697 O O . ARG A 1 89 ? -10.643 11.796 -27.349 1.00 48.59 89 ARG A O 1
ATOM 704 N N . ARG A 1 90 ? -9.084 12.624 -28.758 1.00 46.91 90 ARG A N 1
ATOM 705 C CA . ARG A 1 90 ? -8.086 11.561 -28.636 1.00 46.91 90 ARG A CA 1
ATOM 706 C C . ARG A 1 90 ? -7.795 11.517 -27.155 1.00 46.91 90 ARG A C 1
ATOM 708 O O . ARG A 1 90 ? -7.539 12.572 -26.586 1.00 46.91 90 ARG A O 1
ATOM 715 N N . PHE A 1 91 ? -7.954 10.347 -26.562 1.00 47.66 91 PHE A N 1
ATOM 716 C CA . PHE A 1 91 ? -7.491 9.979 -25.237 1.00 47.66 91 PHE A CA 1
ATOM 717 C C . PHE A 1 91 ? -6.280 10.818 -24.776 1.00 47.66 91 PHE A C 1
ATOM 719 O O . PHE A 1 91 ? -5.140 10.379 -24.868 1.00 47.66 91 PHE A O 1
ATOM 726 N N . GLY A 1 92 ? -6.519 12.025 -24.258 1.00 47.50 92 GLY A N 1
ATOM 727 C CA . GLY A 1 92 ? -5.615 12.644 -23.308 1.00 47.50 92 GLY A CA 1
ATOM 728 C C . GLY A 1 92 ? -5.560 11.692 -22.120 1.00 47.50 92 GLY A C 1
ATOM 729 O O . GLY A 1 92 ? -6.555 10.985 -21.897 1.00 47.50 92 GLY A O 1
ATOM 730 N N . PRO A 1 93 ? -4.419 11.604 -21.416 1.00 49.19 93 PRO A N 1
ATOM 731 C CA . PRO A 1 93 ? -4.210 10.632 -20.350 1.00 49.19 93 PRO A CA 1
ATOM 732 C C . PRO A 1 93 ? -5.459 10.610 -19.479 1.00 49.19 93 PRO A C 1
ATOM 734 O O . PRO A 1 93 ? -5.875 11.634 -18.938 1.00 49.19 93 PRO A O 1
ATOM 737 N N . GLN A 1 94 ? -6.139 9.463 -19.513 1.00 50.12 94 GLN A N 1
ATOM 738 C CA . GLN A 1 94 ? -7.442 9.278 -18.903 1.00 50.12 94 GLN A CA 1
ATOM 739 C C . GLN A 1 94 ? -7.358 9.816 -17.480 1.00 50.12 94 GLN A C 1
ATOM 741 O O . GLN A 1 94 ? -6.472 9.408 -16.728 1.00 50.12 94 GLN A O 1
ATOM 746 N N . GLY A 1 95 ? -8.265 10.725 -17.112 1.00 52.88 95 GLY A N 1
ATOM 747 C CA . GLY A 1 95 ? -8.400 11.124 -15.718 1.00 52.88 95 GLY A CA 1
ATOM 748 C C . GLY A 1 95 ? -8.428 9.866 -14.832 1.00 52.88 95 GLY A C 1
ATOM 749 O O . GLY A 1 95 ? -8.972 8.838 -15.261 1.00 52.88 95 GLY A O 1
ATOM 750 N N . PRO A 1 96 ? -7.827 9.912 -13.632 1.00 55.16 96 PRO A N 1
ATOM 751 C CA . PRO A 1 96 ? -7.431 8.736 -12.842 1.00 55.16 96 PRO A CA 1
ATOM 752 C C . PRO A 1 96 ? -8.540 7.694 -12.600 1.00 55.16 96 PRO A C 1
ATOM 754 O O . PRO A 1 96 ? -8.260 6.526 -12.348 1.00 55.16 96 PRO A O 1
ATOM 757 N N . GLN A 1 97 ? -9.808 8.070 -12.759 1.00 55.72 97 GLN A N 1
ATOM 758 C CA . GLN A 1 97 ? -10.966 7.205 -12.550 1.00 55.72 97 GLN A CA 1
ATOM 759 C C . GLN A 1 97 ? -11.156 6.095 -13.599 1.00 55.72 97 GLN A C 1
ATOM 761 O O . GLN A 1 97 ? -11.655 5.028 -13.244 1.00 55.72 97 GLN A O 1
ATOM 766 N N . ARG A 1 98 ? -10.754 6.272 -14.871 1.00 54.38 98 ARG A N 1
ATOM 767 C CA . ARG A 1 98 ? -10.900 5.185 -15.874 1.00 54.38 98 ARG A CA 1
ATOM 768 C C . ARG A 1 98 ? -9.730 4.195 -15.836 1.00 54.38 98 ARG A C 1
ATOM 770 O O . ARG A 1 98 ? -9.930 3.002 -16.064 1.00 54.38 98 ARG A O 1
ATOM 777 N N . GLY A 1 99 ? -8.552 4.667 -15.422 1.00 58.66 99 GLY A N 1
ATOM 778 C CA . GLY A 1 99 ? -7.406 3.819 -15.097 1.00 58.66 99 GLY A CA 1
ATOM 779 C C . GLY A 1 99 ? -7.645 2.941 -13.866 1.00 58.66 99 GLY A C 1
ATOM 780 O O . GLY A 1 99 ? -7.188 1.803 -13.843 1.00 58.66 99 GLY A O 1
ATOM 781 N N . GLU A 1 100 ? -8.412 3.410 -12.876 1.00 57.78 100 GLU A N 1
ATOM 782 C CA . GLU A 1 100 ? -8.744 2.591 -11.705 1.00 57.78 100 GLU A CA 1
ATOM 783 C C . GLU A 1 100 ? -9.553 1.344 -12.055 1.00 57.78 100 GLU A C 1
ATOM 785 O O . GLU A 1 100 ? -9.291 0.281 -11.499 1.00 57.78 100 GLU A O 1
ATOM 790 N N . MET A 1 101 ? -10.521 1.433 -12.971 1.00 59.41 101 MET A N 1
ATOM 791 C CA . MET A 1 101 ? -11.323 0.260 -13.333 1.00 59.41 101 MET A CA 1
ATOM 792 C C . MET A 1 101 ? -10.485 -0.774 -14.099 1.00 59.41 101 MET A C 1
ATOM 794 O O . MET A 1 101 ? -10.581 -1.967 -13.816 1.00 59.41 101 MET A O 1
ATOM 798 N N . GLY A 1 102 ? -9.603 -0.314 -14.994 1.00 69.50 102 GLY A N 1
ATOM 799 C CA . GLY A 1 102 ? -8.644 -1.175 -15.695 1.00 69.50 102 GLY A CA 1
ATOM 800 C C . GLY A 1 102 ? -7.614 -1.809 -14.754 1.00 69.50 102 GLY A C 1
ATOM 801 O O . GLY A 1 102 ? -7.373 -3.011 -14.836 1.00 69.50 102 GLY A O 1
ATOM 802 N N . ARG A 1 103 ? -7.067 -1.041 -13.800 1.00 68.44 103 ARG A N 1
ATOM 803 C CA . ARG A 1 103 ? -6.175 -1.576 -12.756 1.00 68.44 103 ARG A CA 1
ATOM 804 C C . ARG A 1 103 ? -6.883 -2.596 -11.876 1.00 68.44 103 ARG A C 1
ATOM 806 O O . ARG A 1 103 ? -6.318 -3.649 -11.633 1.00 68.44 103 ARG A O 1
ATOM 813 N N . ARG A 1 104 ? -8.134 -2.347 -11.473 1.00 67.50 104 ARG A N 1
ATOM 814 C CA . ARG A 1 104 ? -8.919 -3.302 -10.671 1.00 67.50 104 ARG A CA 1
ATOM 815 C C . ARG A 1 104 ? -9.168 -4.617 -11.405 1.00 67.50 104 ARG A C 1
ATOM 817 O O . ARG A 1 104 ? -9.098 -5.666 -10.775 1.00 67.50 104 ARG A O 1
ATOM 824 N N . MET A 1 105 ? -9.440 -4.579 -12.713 1.00 72.31 105 MET A N 1
ATOM 825 C CA . MET A 1 105 ? -9.580 -5.814 -13.494 1.00 72.31 105 MET A CA 1
ATOM 826 C C . MET A 1 105 ? -8.250 -6.561 -13.623 1.00 72.31 105 MET A C 1
ATOM 828 O O . MET A 1 105 ? -8.228 -7.774 -13.438 1.00 72.31 105 MET A O 1
ATOM 832 N N . LYS A 1 106 ? -7.146 -5.843 -13.865 1.00 78.62 106 LYS A N 1
ATOM 833 C CA . LYS A 1 106 ? -5.813 -6.446 -13.984 1.00 78.62 106 LYS A CA 1
ATOM 834 C C . LYS A 1 106 ? -5.312 -7.039 -12.658 1.00 78.62 106 LYS A C 1
ATOM 836 O O . LYS A 1 106 ? -4.801 -8.150 -12.627 1.00 78.62 106 LYS A O 1
ATOM 841 N N . GLU A 1 107 ? -5.538 -6.343 -11.545 1.00 76.31 107 GLU A N 1
ATOM 842 C CA . GLU A 1 107 ? -5.250 -6.844 -10.194 1.00 76.31 107 GLU A CA 1
ATOM 843 C C . GLU A 1 107 ? -6.050 -8.115 -9.875 1.00 76.31 107 GLU A C 1
ATOM 845 O O . GLU A 1 107 ? -5.528 -9.021 -9.227 1.00 76.31 107 GLU A O 1
ATOM 850 N N . GLY A 1 108 ? -7.304 -8.189 -10.338 1.00 80.06 108 GLY A N 1
ATOM 851 C CA . GLY A 1 108 ? -8.147 -9.374 -10.195 1.00 80.06 108 GLY A CA 1
ATOM 852 C C . GLY A 1 108 ? -7.646 -10.565 -11.017 1.00 80.06 108 GLY A C 1
ATOM 853 O O . GLY A 1 108 ? -7.621 -11.682 -10.504 1.00 80.06 108 GLY A O 1
ATOM 854 N N . SER A 1 109 ? -7.201 -10.342 -12.260 1.00 83.56 109 SER A N 1
ATOM 855 C CA . SER A 1 109 ? -6.677 -11.415 -13.116 1.00 83.56 109 SER A CA 1
ATOM 856 C C . SER A 1 109 ? -5.331 -11.951 -12.622 1.00 83.56 109 SER A C 1
ATOM 858 O O . SER A 1 109 ? -5.187 -13.157 -12.451 1.00 83.56 109 SER A O 1
ATOM 860 N N . GLU A 1 110 ? -4.383 -11.068 -12.289 1.00 84.75 110 GLU A N 1
ATOM 861 C CA . GLU A 1 110 ? -3.068 -11.442 -11.729 1.00 84.75 110 GLU A CA 1
ATOM 862 C C . GLU A 1 110 ? -3.180 -12.117 -10.352 1.00 84.75 110 GLU A C 1
ATOM 864 O O . GLU A 1 110 ? -2.237 -12.732 -9.846 1.00 84.75 110 GLU A O 1
ATOM 869 N N . TRP A 1 111 ? -4.303 -11.917 -9.666 1.00 87.00 111 TRP A N 1
ATOM 870 C CA . TRP A 1 111 ? -4.600 -12.613 -8.426 1.00 87.00 111 TRP A CA 1
ATOM 871 C C . TRP A 1 111 ? -5.107 -14.032 -8.681 1.00 87.00 111 TRP A C 1
ATOM 873 O O . TRP A 1 111 ? -4.588 -14.955 -8.063 1.00 87.00 111 TRP A O 1
ATOM 883 N N . MET A 1 112 ? -6.061 -14.212 -9.599 1.00 88.69 112 MET A N 1
ATOM 884 C CA . MET A 1 112 ? -6.558 -15.542 -9.973 1.00 88.69 112 MET A CA 1
ATOM 885 C C . MET A 1 112 ? -5.425 -16.448 -10.468 1.00 88.69 112 MET A C 1
ATOM 887 O O . MET A 1 112 ? -5.371 -17.609 -10.081 1.00 88.69 112 MET A O 1
ATOM 891 N N . GLU A 1 113 ? -4.490 -15.901 -11.249 1.00 92.69 113 GLU A N 1
ATOM 892 C CA . GLU A 1 113 ? -3.311 -16.619 -11.755 1.00 92.69 113 GLU A CA 1
ATOM 893 C C . GLU A 1 113 ? -2.343 -17.054 -10.636 1.00 92.69 113 GLU A C 1
ATOM 895 O O . GLU A 1 113 ? -1.857 -18.190 -10.607 1.00 92.69 113 GLU A O 1
ATOM 900 N N . ARG A 1 114 ? -2.105 -16.182 -9.648 1.00 88.81 114 ARG A N 1
ATOM 901 C CA . ARG A 1 114 ? -1.331 -16.550 -8.452 1.00 88.81 114 ARG A CA 1
ATOM 902 C C . ARG A 1 114 ? -2.034 -17.611 -7.626 1.00 88.81 114 ARG A C 1
ATOM 904 O O . ARG A 1 114 ? -1.397 -18.580 -7.235 1.00 88.81 114 ARG A O 1
ATOM 911 N N . LEU A 1 115 ? -3.339 -17.462 -7.403 1.00 91.81 115 LEU A N 1
ATOM 912 C CA . LEU A 1 115 ? -4.113 -18.423 -6.627 1.00 91.81 115 LEU A CA 1
ATOM 913 C C . LEU A 1 115 ? -4.113 -19.804 -7.292 1.00 91.81 115 LEU A C 1
ATOM 915 O O . LEU A 1 115 ? -3.956 -20.800 -6.595 1.00 91.81 115 LEU A O 1
ATOM 919 N N . SER A 1 116 ? -4.204 -19.875 -8.626 1.00 96.00 116 SER A N 1
ATOM 920 C CA . SER A 1 116 ? -4.092 -21.153 -9.340 1.00 96.00 116 SER A CA 1
ATOM 921 C C . SER A 1 116 ? -2.717 -21.808 -9.200 1.00 96.00 116 SER A C 1
ATOM 923 O O . SER A 1 116 ? -2.632 -23.030 -9.244 1.00 96.00 116 SER A O 1
ATOM 925 N N . THR A 1 117 ? -1.660 -21.012 -9.015 1.00 95.50 117 THR A N 1
ATOM 926 C CA . THR A 1 117 ? -0.281 -21.507 -8.888 1.00 95.50 117 THR A CA 1
ATOM 927 C C . THR A 1 117 ? 0.051 -21.910 -7.449 1.00 95.50 117 THR A C 1
ATOM 929 O O . THR A 1 117 ? 0.609 -22.976 -7.218 1.00 95.50 117 THR A O 1
ATOM 932 N N . GLU A 1 118 ? -0.298 -21.073 -6.471 1.00 94.12 118 GLU A N 1
ATOM 933 C CA . GLU A 1 118 ? 0.059 -21.267 -5.059 1.00 94.12 118 GLU A CA 1
ATOM 934 C C . GLU A 1 118 ? -0.915 -22.201 -4.329 1.00 94.12 118 GLU A C 1
ATOM 936 O O . GLU A 1 118 ? -0.512 -22.938 -3.432 1.00 94.12 118 GLU A O 1
ATOM 941 N N . LYS A 1 119 ? -2.207 -22.161 -4.688 1.00 95.56 119 LYS A N 1
ATOM 942 C CA . LYS A 1 119 ? -3.285 -22.873 -3.987 1.00 95.56 119 LYS A CA 1
ATOM 943 C C . LYS A 1 119 ? -4.337 -23.424 -4.962 1.00 95.56 119 LYS A C 1
ATOM 945 O O . LYS A 1 119 ? -5.478 -22.942 -4.995 1.00 95.56 119 LYS A O 1
ATOM 950 N N . PRO A 1 120 ? -3.994 -24.465 -5.739 1.00 96.44 120 PRO A N 1
ATOM 951 C CA . PRO A 1 120 ? -4.870 -24.991 -6.786 1.00 96.44 120 PRO A CA 1
ATOM 952 C C . PRO A 1 120 ? -6.216 -25.503 -6.247 1.00 96.44 120 PRO A C 1
ATOM 954 O O . PRO A 1 120 ? -7.238 -25.367 -6.919 1.00 96.44 120 PRO A O 1
ATOM 957 N N . GLU A 1 121 ? -6.255 -26.034 -5.021 1.00 96.69 121 GLU A N 1
ATOM 958 C CA . GLU A 1 121 ? -7.489 -26.523 -4.390 1.00 96.69 121 GLU A CA 1
ATOM 959 C C . GLU A 1 121 ? -8.481 -25.391 -4.067 1.00 96.69 121 GLU A C 1
ATOM 961 O O . GLU A 1 121 ? -9.674 -25.504 -4.363 1.00 96.69 121 GLU A O 1
ATOM 966 N N . GLU A 1 122 ? -8.001 -24.265 -3.525 1.00 94.62 122 GLU A N 1
ATOM 967 C CA . GLU A 1 122 ? -8.836 -23.081 -3.266 1.00 94.62 122 GLU A CA 1
ATOM 968 C C . GLU A 1 122 ? -9.341 -22.467 -4.578 1.00 94.62 122 GLU A C 1
ATOM 970 O O . GLU A 1 122 ? -10.503 -22.063 -4.674 1.00 94.62 122 GLU A O 1
ATOM 975 N N . PHE A 1 123 ? -8.499 -22.449 -5.614 1.00 96.62 123 PHE A N 1
ATOM 976 C CA . PHE A 1 123 ? -8.882 -21.983 -6.944 1.00 96.62 123 PHE A CA 1
ATOM 977 C C . PHE A 1 123 ? -10.007 -22.837 -7.548 1.00 96.62 123 PHE A C 1
ATOM 979 O O . PHE A 1 123 ? -11.017 -22.300 -8.008 1.00 96.62 123 PHE A O 1
ATOM 986 N N . GLN A 1 124 ? -9.885 -24.166 -7.479 1.00 97.31 124 GLN A N 1
ATOM 987 C CA . GLN A 1 124 ? -10.930 -25.097 -7.917 1.00 97.31 124 GLN A CA 1
ATOM 988 C C . GLN A 1 124 ? -12.231 -24.913 -7.121 1.00 97.31 124 GLN A C 1
ATOM 990 O O . GLN A 1 124 ? -13.317 -24.890 -7.706 1.00 97.31 124 GLN A O 1
ATOM 995 N N . ARG A 1 125 ? -12.147 -24.712 -5.796 1.00 97.38 125 ARG A N 1
ATOM 996 C CA . ARG A 1 125 ? -13.314 -24.388 -4.954 1.00 97.38 125 ARG A CA 1
ATOM 997 C C . ARG A 1 125 ? -14.007 -23.107 -5.430 1.00 97.38 125 ARG A C 1
ATOM 999 O O . ARG A 1 125 ? -15.233 -23.088 -5.515 1.00 97.38 125 ARG A O 1
ATOM 1006 N N . LEU A 1 126 ? -13.253 -22.060 -5.769 1.00 96.19 126 LEU A N 1
ATOM 1007 C CA . LEU A 1 126 ? -13.810 -20.799 -6.270 1.00 96.19 126 LEU A CA 1
ATOM 1008 C C . LEU A 1 126 ? -14.443 -20.928 -7.660 1.00 96.19 126 LEU A C 1
ATOM 1010 O O . LEU A 1 126 ? -15.463 -20.286 -7.904 1.00 96.19 126 LEU A O 1
ATOM 1014 N N . LEU A 1 127 ? -13.890 -21.755 -8.554 1.00 96.00 127 LEU A N 1
ATOM 1015 C CA . LEU A 1 127 ? -14.512 -22.032 -9.854 1.00 96.00 127 LEU A CA 1
ATOM 1016 C C . LEU A 1 127 ? -15.859 -22.740 -9.692 1.00 96.00 127 LEU A C 1
ATOM 1018 O O . LEU A 1 127 ? -16.856 -22.280 -10.245 1.00 96.00 127 LEU A O 1
ATOM 1022 N N . LYS A 1 128 ? -15.922 -23.775 -8.845 1.00 97.69 128 LYS A N 1
ATOM 1023 C CA . LYS A 1 128 ? -17.189 -24.443 -8.506 1.00 97.69 128 LYS A CA 1
ATOM 1024 C C . LYS A 1 128 ? -18.190 -23.476 -7.876 1.00 97.69 128 LYS A C 1
ATOM 1026 O O . LYS A 1 128 ? -19.379 -23.520 -8.189 1.00 97.69 128 LYS A O 1
ATOM 1031 N N . LEU A 1 129 ? -17.719 -22.574 -7.011 1.00 96.94 129 LEU A N 1
ATOM 1032 C CA . LEU A 1 129 ? -18.566 -21.555 -6.393 1.00 96.94 129 LEU A CA 1
ATOM 1033 C C . LEU A 1 129 ? -19.106 -20.562 -7.429 1.00 96.94 129 LEU A C 1
ATOM 1035 O O . LEU A 1 129 ? -20.259 -20.171 -7.349 1.00 96.94 129 LEU A O 1
ATOM 1039 N N . ARG A 1 130 ? -18.307 -20.192 -8.435 1.00 96.12 130 ARG A N 1
ATOM 1040 C CA . ARG A 1 130 ? -18.730 -19.299 -9.522 1.00 96.12 130 ARG A CA 1
ATOM 1041 C C . ARG A 1 130 ? -19.850 -19.894 -10.379 1.00 96.12 130 ARG A C 1
ATOM 1043 O O . ARG A 1 130 ? -20.704 -19.140 -10.836 1.00 96.12 130 ARG A O 1
ATOM 1050 N N . GLU A 1 131 ? -19.821 -21.205 -10.614 1.00 96.88 131 GLU A N 1
ATOM 1051 C CA . GLU A 1 131 ? -20.845 -21.922 -11.386 1.00 96.88 131 GLU A CA 1
ATOM 1052 C C . GLU A 1 131 ? -22.130 -22.154 -10.581 1.00 96.88 131 GLU A C 1
ATOM 1054 O O . GLU A 1 131 ? -23.223 -22.017 -11.123 1.00 96.88 131 GLU A O 1
ATOM 1059 N N . SER A 1 132 ? -21.999 -22.478 -9.290 1.00 97.88 132 SER A N 1
ATOM 1060 C CA . SER A 1 132 ? -23.136 -22.807 -8.417 1.00 97.88 132 SER A CA 1
ATOM 1061 C C . SER A 1 132 ? -23.823 -21.584 -7.798 1.00 97.88 132 SER A C 1
ATOM 1063 O O . SER A 1 132 ? -25.049 -21.517 -7.800 1.00 97.88 132 SER A O 1
ATOM 1065 N N . ASP A 1 133 ? -23.060 -20.613 -7.286 1.00 97.75 133 ASP A N 1
ATOM 1066 C CA . ASP A 1 133 ? -23.568 -19.392 -6.648 1.00 97.75 133 ASP A CA 1
ATOM 1067 C C . ASP A 1 133 ? -22.677 -18.171 -6.977 1.00 97.75 133 ASP A C 1
ATOM 1069 O O . ASP A 1 133 ? -21.704 -17.858 -6.269 1.00 97.75 133 ASP A O 1
ATOM 1073 N N . PRO A 1 134 ? -23.034 -17.407 -8.029 1.00 94.00 134 PRO A N 1
ATOM 1074 C CA . PRO A 1 134 ? -22.302 -16.207 -8.427 1.00 94.00 134 PRO A CA 1
ATOM 1075 C C . PRO A 1 134 ? -22.204 -15.140 -7.326 1.00 94.00 134 PRO A C 1
ATOM 1077 O O . PRO A 1 134 ? -21.234 -14.373 -7.286 1.00 94.00 134 PRO A O 1
ATOM 1080 N N . GLN A 1 135 ? -23.190 -15.072 -6.425 1.00 93.88 135 GLN A N 1
ATOM 1081 C CA . GLN A 1 135 ? -23.234 -14.071 -5.364 1.00 93.88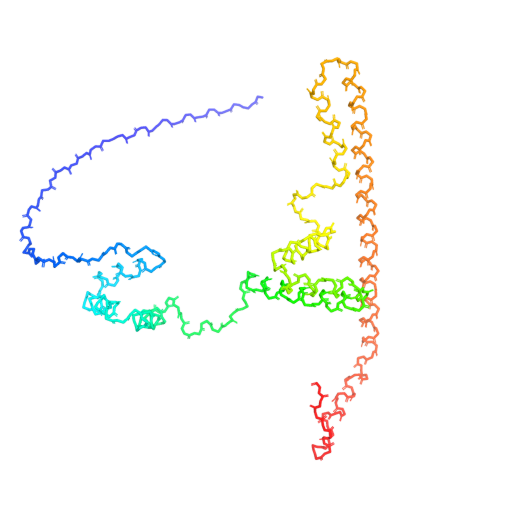 135 GLN A CA 1
ATOM 1082 C C . GLN A 1 135 ? -22.286 -14.446 -4.222 1.00 93.88 135 GLN A C 1
ATOM 1084 O O . GLN A 1 135 ? -21.522 -13.594 -3.753 1.00 93.88 135 GLN A O 1
ATOM 1089 N N . ALA A 1 136 ? -22.270 -15.717 -3.809 1.00 95.69 136 ALA A N 1
ATOM 1090 C CA . ALA A 1 136 ? -21.288 -16.225 -2.854 1.00 95.69 136 ALA A CA 1
ATOM 1091 C C . ALA A 1 136 ? -19.858 -16.083 -3.391 1.00 95.69 136 ALA A C 1
ATOM 1093 O O . ALA A 1 136 ? -18.982 -15.607 -2.664 1.00 95.69 136 ALA A O 1
ATOM 1094 N N . PHE A 1 137 ? -19.636 -16.379 -4.677 1.00 95.69 137 PHE A N 1
ATOM 1095 C CA . PHE A 1 137 ? -18.354 -16.133 -5.339 1.00 95.69 137 PHE A CA 1
ATOM 1096 C C . PHE A 1 137 ? -17.941 -14.660 -5.249 1.00 95.69 137 PHE A C 1
ATOM 1098 O O . PHE A 1 137 ? -16.828 -14.359 -4.818 1.00 95.69 137 PHE A O 1
ATOM 1105 N N . SER A 1 138 ? -18.838 -13.720 -5.574 1.00 91.75 138 SER A N 1
ATOM 1106 C CA . SER A 1 138 ? -18.529 -12.290 -5.457 1.00 91.75 138 SER A CA 1
ATOM 1107 C C . SER A 1 138 ? -18.213 -11.864 -4.017 1.00 91.75 138 SER A C 1
ATOM 1109 O O . SER A 1 138 ? -17.422 -10.934 -3.827 1.00 91.75 138 SER A O 1
ATOM 1111 N N . ASN A 1 139 ? -18.831 -12.487 -3.012 1.00 91.31 139 ASN A N 1
ATOM 1112 C CA . ASN A 1 139 ? -18.586 -12.188 -1.603 1.00 91.31 139 ASN A CA 1
ATOM 1113 C C . ASN A 1 139 ? -17.229 -12.722 -1.127 1.00 91.31 139 ASN A C 1
ATOM 1115 O O . ASN A 1 139 ? -16.496 -11.976 -0.475 1.00 91.31 139 ASN A O 1
ATOM 1119 N N . GLU A 1 140 ? -16.863 -13.953 -1.495 1.00 92.75 140 GLU A N 1
ATOM 1120 C CA . GLU A 1 140 ? -15.534 -14.523 -1.220 1.00 92.75 140 GLU A CA 1
ATOM 1121 C C . GLU A 1 140 ? -14.437 -13.712 -1.923 1.00 92.75 140 GLU A C 1
ATOM 1123 O O . GLU A 1 140 ? -13.463 -13.300 -1.292 1.00 92.75 140 GLU A O 1
ATOM 1128 N N . LEU A 1 141 ? -14.647 -13.341 -3.192 1.00 88.38 141 LEU A N 1
ATOM 1129 C CA . LEU A 1 141 ? -13.734 -12.470 -3.938 1.00 88.38 141 LEU A CA 1
ATOM 1130 C C . LEU A 1 141 ? -13.537 -11.122 -3.228 1.00 88.38 141 LEU A C 1
ATOM 1132 O O . LEU A 1 141 ? -12.425 -10.606 -3.123 1.00 88.38 141 LEU A O 1
ATOM 1136 N N . ARG A 1 142 ? -14.626 -10.535 -2.714 1.00 84.69 142 ARG A N 1
ATOM 1137 C CA . ARG A 1 142 ? -14.582 -9.263 -1.986 1.00 84.69 142 ARG A CA 1
ATOM 1138 C C . ARG A 1 142 ? -13.839 -9.397 -0.658 1.00 84.69 142 ARG A C 1
ATOM 1140 O O . ARG A 1 142 ? -13.070 -8.489 -0.346 1.00 84.69 142 ARG A O 1
ATOM 1147 N N . LYS A 1 143 ? -14.048 -10.478 0.104 1.00 85.06 143 LYS A N 1
ATOM 1148 C CA . LYS A 1 143 ? -13.300 -10.761 1.342 1.00 85.06 143 LYS A CA 1
ATOM 1149 C C . LYS A 1 143 ? -11.811 -10.891 1.055 1.00 85.06 143 LYS A C 1
ATOM 1151 O O . LYS A 1 143 ? -11.023 -10.175 1.663 1.00 85.06 143 LYS A O 1
ATOM 1156 N N . PHE A 1 144 ? -11.448 -11.668 0.040 1.00 81.50 144 PHE A N 1
ATOM 1157 C CA . PHE A 1 144 ? -10.055 -11.858 -0.347 1.00 81.50 144 PHE A CA 1
ATOM 1158 C C . PHE A 1 144 ? -9.396 -10.544 -0.793 1.00 81.50 144 PHE A C 1
ATOM 1160 O O . PHE A 1 144 ? -8.305 -10.190 -0.350 1.00 81.50 144 PHE A O 1
ATOM 1167 N N . VAL A 1 145 ? -10.080 -9.749 -1.627 1.00 78.25 145 VAL A N 1
ATOM 1168 C CA . VAL A 1 145 ? -9.598 -8.414 -2.022 1.00 78.25 145 VAL A CA 1
ATOM 1169 C C . VAL A 1 145 ? -9.479 -7.486 -0.809 1.00 78.25 145 VAL A C 1
ATOM 1171 O O . VAL A 1 145 ? -8.569 -6.662 -0.770 1.00 78.25 145 VAL A O 1
ATOM 1174 N N . GLN A 1 146 ? -10.363 -7.589 0.187 1.00 73.00 146 GLN A N 1
ATOM 1175 C CA . GLN A 1 146 ? -10.270 -6.814 1.429 1.00 73.00 146 GLN A CA 1
ATOM 1176 C C . GLN A 1 146 ? -9.116 -7.262 2.334 1.00 73.00 146 GLN A C 1
ATOM 1178 O O . GLN A 1 146 ? -8.478 -6.398 2.928 1.00 73.00 146 GLN A O 1
ATOM 1183 N N . GLU A 1 147 ? -8.837 -8.560 2.435 1.00 73.62 147 GLU A N 1
ATOM 1184 C CA . GLU A 1 147 ? -7.688 -9.115 3.165 1.00 73.62 147 GLU A CA 1
ATOM 1185 C C . GLU A 1 147 ? -6.375 -8.723 2.494 1.00 73.62 147 GLU A C 1
ATOM 1187 O O . GLU A 1 147 ? -5.471 -8.214 3.149 1.00 73.62 147 GLU A O 1
ATOM 1192 N N . ARG A 1 148 ? -6.307 -8.818 1.163 1.00 70.75 148 ARG A N 1
ATOM 1193 C CA . ARG A 1 148 ? -5.134 -8.397 0.391 1.00 70.75 148 ARG A CA 1
ATOM 1194 C C . ARG A 1 148 ? -4.917 -6.884 0.414 1.00 70.75 148 ARG A C 1
ATOM 1196 O O . ARG A 1 148 ? -3.782 -6.421 0.456 1.00 70.75 148 ARG A O 1
ATOM 1203 N N . ARG A 1 149 ? -5.993 -6.092 0.407 1.00 66.62 149 ARG A N 1
ATOM 1204 C CA . ARG A 1 149 ? -5.924 -4.639 0.666 1.00 66.62 149 ARG A CA 1
ATOM 1205 C C . ARG A 1 149 ? -5.681 -4.324 2.147 1.00 66.62 149 ARG A C 1
ATOM 1207 O O . ARG A 1 149 ? -5.480 -3.162 2.482 1.00 66.62 149 ARG A O 1
ATOM 1214 N N . GLY A 1 150 ? -5.684 -5.339 3.007 1.00 51.94 150 GLY A N 1
ATOM 1215 C CA . GLY A 1 150 ? -5.549 -5.273 4.457 1.00 51.94 150 GLY A CA 1
ATOM 1216 C C . GLY A 1 150 ? -4.158 -4.932 4.991 1.00 51.94 150 GLY A C 1
ATOM 1217 O O . GLY A 1 150 ? -4.009 -4.897 6.202 1.00 51.94 150 GLY A O 1
ATOM 1218 N N . SER A 1 151 ? -3.172 -4.617 4.147 1.00 50.69 151 SER A N 1
ATOM 1219 C CA . SER A 1 151 ? -1.891 -4.021 4.576 1.00 50.69 151 SER A CA 1
ATOM 1220 C C . SER A 1 151 ? -1.640 -2.618 4.006 1.00 50.69 151 SER A C 1
ATOM 1222 O O . SER A 1 151 ? -0.744 -1.908 4.452 1.00 50.69 151 SER A O 1
ATOM 1224 N N . GLY A 1 152 ? -2.452 -2.174 3.043 1.00 47.66 152 GLY A N 1
ATOM 1225 C CA . GLY A 1 152 ? -2.360 -0.843 2.451 1.00 47.66 152 GLY A CA 1
ATOM 1226 C C . GLY A 1 152 ? -3.410 0.077 3.051 1.00 47.66 152 GLY A C 1
ATOM 1227 O O . GLY A 1 152 ? -4.496 0.182 2.491 1.00 47.66 152 GLY A O 1
ATOM 1228 N N . HIS A 1 153 ? -3.085 0.687 4.194 1.00 46.00 153 HIS A N 1
ATOM 1229 C CA . HIS A 1 153 ? -3.752 1.818 4.858 1.00 46.00 153 HIS A CA 1
ATOM 1230 C C . HIS A 1 153 ? -5.012 2.349 4.132 1.00 46.00 153 HIS A C 1
ATOM 1232 O O . HIS A 1 153 ? -4.978 3.372 3.448 1.00 46.00 153 HIS A O 1
ATOM 1238 N N . ARG A 1 154 ? -6.153 1.653 4.256 1.00 50.62 154 ARG A N 1
ATOM 1239 C CA . ARG A 1 154 ? -7.444 2.257 3.911 1.00 50.62 154 ARG A CA 1
ATOM 1240 C C . ARG A 1 154 ? -7.799 3.201 5.058 1.00 50.62 154 ARG A C 1
ATOM 1242 O O . ARG A 1 154 ? -7.918 2.710 6.182 1.00 50.62 154 ARG A O 1
ATOM 1249 N N . PRO A 1 155 ? -8.013 4.503 4.811 1.00 43.12 155 PRO A N 1
ATOM 1250 C CA . PRO A 1 155 ? -8.507 5.399 5.847 1.00 43.12 155 PRO A CA 1
ATOM 1251 C C . PRO A 1 155 ? -9.861 4.858 6.332 1.00 43.12 155 PRO A C 1
ATOM 1253 O O . PRO A 1 155 ? -10.819 4.801 5.562 1.00 43.12 155 PRO A O 1
ATOM 1256 N N . GLY A 1 156 ? -9.909 4.360 7.571 1.00 51.25 156 GLY A N 1
ATOM 1257 C CA . GLY A 1 156 ? -11.138 3.900 8.228 1.00 51.25 156 GLY A CA 1
ATOM 1258 C C . GLY A 1 156 ? -11.208 2.426 8.647 1.00 51.25 156 GLY A C 1
ATOM 1259 O O . GLY A 1 156 ? -12.159 2.071 9.340 1.00 51.25 156 GLY A O 1
ATOM 1260 N N . ARG A 1 157 ? -10.247 1.552 8.300 1.00 54.22 157 ARG A N 1
ATOM 1261 C CA . ARG A 1 157 ? -10.166 0.222 8.943 1.00 54.22 157 ARG A CA 1
ATOM 1262 C C . ARG A 1 157 ? -9.237 0.346 10.150 1.00 54.22 157 ARG A C 1
ATOM 1264 O O . ARG A 1 157 ? -8.030 0.442 9.970 1.00 54.22 157 ARG A O 1
ATOM 1271 N N . MET A 1 158 ? -9.823 0.434 11.345 1.00 58.47 158 MET A N 1
ATOM 1272 C CA . MET A 1 158 ? -9.080 0.516 12.607 1.00 58.47 158 MET A CA 1
ATOM 1273 C C . MET A 1 158 ? -8.131 -0.670 12.735 1.00 58.47 158 MET A C 1
ATOM 1275 O O . MET A 1 158 ? -8.537 -1.814 12.502 1.00 58.47 158 MET A O 1
ATOM 1279 N N . ASP A 1 159 ? -6.884 -0.364 13.076 1.00 71.88 159 ASP A N 1
ATOM 1280 C CA . ASP A 1 159 ? -5.849 -1.360 13.310 1.00 71.88 159 ASP A CA 1
ATOM 1281 C C . ASP A 1 159 ? -6.266 -2.266 14.477 1.00 71.88 159 ASP A C 1
ATOM 1283 O O . ASP A 1 159 ? -7.042 -1.849 15.345 1.00 71.88 159 ASP A O 1
ATOM 1287 N N . THR A 1 160 ? -5.785 -3.509 14.526 1.00 77.25 160 THR A N 1
ATOM 1288 C CA . THR A 1 160 ? -6.100 -4.401 15.662 1.00 77.25 160 THR A CA 1
ATOM 1289 C C . THR A 1 160 ? -5.650 -3.793 16.986 1.00 77.25 160 THR A C 1
ATOM 1291 O O . THR A 1 160 ? -6.340 -3.935 17.993 1.00 77.25 160 THR A O 1
ATOM 1294 N N . ASP A 1 161 ? -4.559 -3.032 16.942 1.00 79.75 161 ASP A N 1
ATOM 1295 C CA . ASP A 1 161 ? -4.011 -2.276 18.067 1.00 79.75 161 ASP A CA 1
ATOM 1296 C C . ASP A 1 161 ? -4.957 -1.180 18.569 1.00 79.75 161 ASP A C 1
ATOM 1298 O O . ASP A 1 161 ? -5.048 -0.921 19.768 1.00 79.75 161 ASP A O 1
ATOM 1302 N N . ASP A 1 162 ? -5.741 -0.579 17.675 1.00 86.75 162 ASP A N 1
ATOM 1303 C CA . ASP A 1 162 ?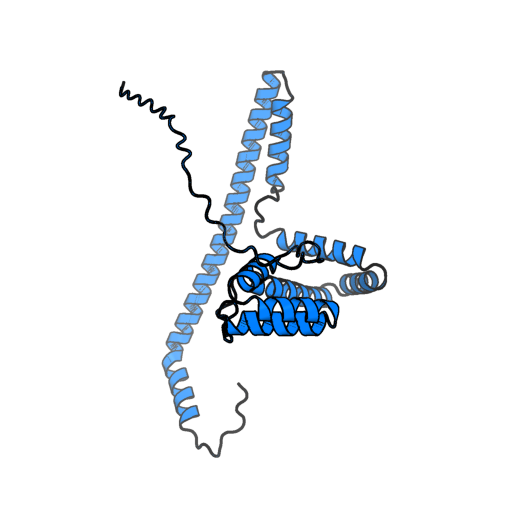 -6.670 0.482 18.051 1.00 86.75 162 ASP A CA 1
ATOM 1304 C C . ASP A 1 162 ? -7.942 -0.082 18.720 1.00 86.75 162 ASP A C 1
ATOM 1306 O O . ASP A 1 162 ? -8.681 0.677 19.353 1.00 86.75 162 ASP A O 1
ATOM 1310 N N . ARG A 1 163 ? -8.220 -1.395 18.608 1.00 90.31 163 ARG A N 1
ATOM 1311 C CA . ARG A 1 163 ? -9.420 -2.021 19.202 1.00 90.31 163 ARG A CA 1
ATOM 1312 C C . ARG A 1 163 ? -9.375 -2.030 20.724 1.00 90.31 163 ARG A C 1
ATOM 1314 O O . ARG A 1 163 ? -10.332 -1.585 21.351 1.00 90.31 163 ARG A O 1
ATOM 1321 N N . LYS A 1 164 ? -8.265 -2.473 21.317 1.00 93.44 164 LYS A N 1
ATOM 1322 C CA . LYS A 1 164 ? -8.127 -2.537 22.781 1.00 93.44 164 LYS A CA 1
ATOM 1323 C C . LYS A 1 164 ? -8.153 -1.140 23.407 1.00 93.44 164 LYS A C 1
ATOM 1325 O O . LYS A 1 164 ? -8.829 -0.927 24.409 1.00 93.44 164 LYS A O 1
ATOM 1330 N N . CYS A 1 165 ? -7.523 -0.158 22.759 1.00 94.94 165 CYS A N 1
ATOM 1331 C CA . CYS A 1 165 ? -7.622 1.250 23.151 1.00 94.94 165 CYS A CA 1
ATOM 1332 C C . CYS A 1 165 ? -9.074 1.760 23.147 1.00 94.94 165 CYS A C 1
ATOM 1334 O O . CYS A 1 165 ? -9.479 2.483 24.056 1.00 94.94 165 CYS A O 1
ATOM 1336 N N . GLN A 1 166 ? -9.885 1.372 22.157 1.00 94.12 166 GLN A N 1
ATOM 1337 C CA . GLN A 1 166 ? -11.307 1.736 22.119 1.00 94.12 166 GLN A CA 1
ATOM 1338 C C . GLN A 1 166 ? -12.125 1.050 23.206 1.00 94.12 166 GLN A C 1
ATOM 1340 O O . GLN A 1 166 ? -13.003 1.684 23.785 1.00 94.12 166 GLN A O 1
ATOM 1345 N N . GLU A 1 167 ? -11.864 -0.225 23.480 1.00 95.62 167 GLU A N 1
ATOM 1346 C CA . GLU A 1 167 ? -12.532 -0.959 24.556 1.00 95.62 167 GLU A CA 1
ATOM 1347 C C . GLU A 1 167 ? -12.240 -0.317 25.915 1.00 95.62 167 GLU A C 1
ATOM 1349 O O . GLU A 1 167 ? -13.175 0.033 26.634 1.00 95.62 167 GLU A O 1
ATOM 1354 N N . LEU A 1 168 ? -10.966 -0.045 26.217 1.00 97.06 168 LEU A N 1
ATOM 1355 C CA . LEU A 1 168 ? -10.553 0.658 27.435 1.00 97.06 168 LEU A CA 1
ATOM 1356 C C . LEU A 1 168 ? -11.150 2.071 27.517 1.00 97.06 168 LEU A C 1
ATOM 1358 O O . LEU A 1 168 ? -11.611 2.485 28.578 1.00 97.06 168 LEU A O 1
ATOM 1362 N N . SER A 1 169 ? -11.217 2.799 26.399 1.00 97.81 169 SER A N 1
ATOM 1363 C CA . SER A 1 169 ? -11.879 4.109 26.343 1.00 97.81 169 SER A CA 1
ATOM 1364 C C . SER A 1 169 ? -13.379 4.013 26.655 1.00 97.81 169 SER A C 1
ATOM 1366 O O . SER A 1 169 ? -13.892 4.812 27.437 1.00 97.81 169 SER A O 1
ATOM 1368 N N . ARG A 1 170 ? -14.089 3.016 26.110 1.00 97.94 170 ARG A N 1
ATOM 1369 C CA . ARG A 1 170 ? -15.510 2.783 26.423 1.00 97.94 170 ARG A CA 1
ATOM 1370 C C . ARG A 1 170 ? -15.709 2.448 27.899 1.00 97.94 170 ARG A C 1
ATOM 1372 O O . ARG A 1 170 ? -16.584 3.035 28.528 1.00 97.94 170 ARG A O 1
ATOM 1379 N N . LEU A 1 171 ? -14.879 1.562 28.454 1.00 98.19 171 LEU A N 1
ATOM 1380 C CA . LEU A 1 171 ? -14.919 1.194 29.874 1.00 98.19 171 LEU A CA 1
ATOM 1381 C C . LEU A 1 171 ? -14.663 2.403 30.780 1.00 98.19 171 LEU A C 1
ATOM 1383 O O . LEU A 1 171 ? -15.385 2.608 31.754 1.00 98.19 171 LEU A O 1
ATOM 1387 N N . TYR A 1 172 ? -13.694 3.249 30.423 1.00 98.44 172 TYR A N 1
ATOM 1388 C CA . TYR A 1 172 ? -13.388 4.478 31.152 1.00 98.44 172 TYR A CA 1
ATOM 1389 C C . TYR A 1 172 ? -14.598 5.419 31.244 1.00 98.44 172 TYR A C 1
ATOM 1391 O O . TYR A 1 172 ? -14.876 5.970 32.310 1.00 98.44 172 TYR A O 1
ATOM 1399 N N . HIS A 1 173 ? -15.327 5.593 30.137 1.00 98.25 173 HIS A N 1
ATOM 1400 C CA . HIS A 1 173 ? -16.514 6.450 30.092 1.00 98.25 173 HIS A CA 1
ATOM 1401 C C . HIS A 1 173 ? -17.744 5.829 30.767 1.00 98.25 173 HIS A C 1
ATOM 1403 O O . HIS A 1 173 ? -18.580 6.576 31.266 1.00 98.25 173 HIS A O 1
ATOM 1409 N N . ALA A 1 174 ? -17.852 4.499 30.794 1.00 98.25 174 ALA A N 1
ATOM 1410 C CA . ALA A 1 174 ? -18.957 3.787 31.436 1.00 98.25 174 ALA A CA 1
ATOM 1411 C C . ALA A 1 174 ? -18.810 3.668 32.964 1.00 98.25 174 ALA A C 1
ATOM 1413 O O . ALA A 1 174 ? -19.804 3.506 33.664 1.00 98.25 174 ALA A O 1
ATOM 1414 N N . THR A 1 175 ? -17.584 3.725 33.485 1.00 98.31 175 THR A N 1
ATOM 1415 C CA . THR A 1 175 ? -17.311 3.584 34.923 1.00 98.31 175 THR A CA 1
ATOM 1416 C C . THR A 1 175 ? -17.637 4.885 35.666 1.00 98.31 175 THR A C 1
ATOM 1418 O O . THR A 1 175 ? -17.420 5.974 35.135 1.00 98.31 175 THR A O 1
ATOM 1421 N N . GLU A 1 176 ? -18.116 4.808 36.909 1.00 98.44 176 GLU A N 1
ATOM 1422 C CA . GLU A 1 176 ? -18.349 5.983 37.772 1.00 98.44 176 GLU A CA 1
ATOM 1423 C C . GLU A 1 176 ? -17.275 6.140 38.859 1.00 98.44 176 GLU A C 1
ATOM 1425 O O . GLU A 1 176 ? -16.873 7.268 39.152 1.00 98.44 176 GLU A O 1
ATOM 1430 N N . ASP A 1 177 ? -16.747 5.026 39.380 1.00 98.56 177 ASP A N 1
ATOM 1431 C CA . ASP A 1 177 ? -15.733 5.007 40.438 1.00 98.56 177 ASP A CA 1
ATOM 1432 C C . ASP A 1 177 ? -14.415 5.697 40.010 1.00 98.56 177 ASP A C 1
ATOM 1434 O O . ASP A 1 177 ? -13.796 5.301 39.012 1.00 98.56 177 ASP A O 1
ATOM 1438 N N . PRO A 1 178 ? -13.946 6.724 40.750 1.00 97.94 178 PRO A N 1
ATOM 1439 C CA . PRO A 1 178 ? -12.693 7.412 40.451 1.00 97.94 178 PRO A CA 1
ATOM 1440 C C . PRO A 1 178 ? -11.444 6.527 40.580 1.00 97.94 178 PRO A C 1
ATOM 1442 O O . PRO A 1 178 ? -10.478 6.758 39.846 1.00 97.94 178 PRO A O 1
ATOM 1445 N N . ALA A 1 179 ? -11.428 5.538 41.480 1.00 98.00 179 ALA A N 1
ATOM 1446 C CA . ALA A 1 179 ? -10.266 4.663 41.644 1.00 98.00 179 ALA A CA 1
ATOM 1447 C C . ALA A 1 179 ? -10.093 3.761 40.414 1.00 98.00 179 ALA A C 1
ATOM 1449 O O . ALA A 1 179 ? -9.025 3.746 39.792 1.00 98.00 179 ALA A O 1
ATOM 1450 N N . GLU A 1 180 ? -11.174 3.109 39.992 1.00 97.94 180 GLU A N 1
ATOM 1451 C CA . GLU A 1 180 ? -11.193 2.280 38.791 1.00 97.94 180 GLU A CA 1
ATOM 1452 C C . GLU A 1 180 ? -10.928 3.088 37.508 1.00 97.94 180 GLU A C 1
ATOM 1454 O O . GLU A 1 180 ? -10.158 2.660 36.645 1.00 97.94 180 GLU A O 1
ATOM 1459 N N . LYS A 1 181 ? -11.449 4.320 37.400 1.00 98.38 181 LYS A N 1
ATOM 1460 C CA . LYS A 1 181 ? -11.096 5.229 36.292 1.00 98.38 181 LYS A CA 1
ATOM 1461 C C . LYS A 1 181 ? -9.600 5.485 36.191 1.00 98.38 181 LYS A C 1
ATOM 1463 O O . LYS A 1 181 ? -9.061 5.519 35.083 1.00 98.38 181 LYS A O 1
ATOM 1468 N N . ASN A 1 182 ? -8.927 5.694 37.320 1.00 98.19 182 ASN A N 1
ATOM 1469 C CA . ASN A 1 182 ? -7.484 5.917 37.330 1.00 98.19 182 ASN A CA 1
ATOM 1470 C C . ASN A 1 182 ? -6.716 4.661 36.896 1.00 98.19 182 ASN A C 1
ATOM 1472 O O . ASN A 1 182 ? -5.749 4.791 36.141 1.00 98.19 182 ASN A O 1
ATOM 1476 N N . ARG A 1 183 ? -7.182 3.462 37.278 1.00 98.50 183 ARG A N 1
ATOM 1477 C CA . ARG A 1 183 ? -6.630 2.186 36.794 1.00 98.50 183 ARG A CA 1
ATOM 1478 C C . ARG A 1 183 ? -6.776 2.050 35.277 1.00 98.50 183 ARG A C 1
ATOM 1480 O O . ARG A 1 183 ? -5.770 1.902 34.584 1.00 98.50 183 ARG A O 1
ATOM 1487 N N . ILE A 1 184 ? -7.996 2.204 34.751 1.00 98.25 184 ILE A N 1
ATOM 1488 C CA . ILE A 1 184 ? -8.280 2.120 33.306 1.00 98.25 184 ILE A CA 1
ATOM 1489 C C . ILE A 1 184 ? -7.467 3.162 32.530 1.00 98.25 184 ILE A C 1
ATOM 1491 O O . ILE A 1 184 ? -6.947 2.875 31.455 1.00 98.25 184 ILE A O 1
ATOM 1495 N N . ARG A 1 185 ? -7.305 4.376 33.072 1.00 98.38 185 ARG A N 1
ATOM 1496 C CA . ARG A 1 185 ? -6.478 5.421 32.453 1.00 98.38 185 ARG A CA 1
ATOM 1497 C C . ARG A 1 185 ? -5.005 5.013 32.355 1.00 98.38 185 ARG A C 1
ATOM 1499 O O . ARG A 1 185 ? -4.374 5.305 31.339 1.00 98.38 185 ARG A O 1
ATOM 1506 N N . GLY A 1 186 ? -4.461 4.369 33.387 1.00 98.00 186 GLY A N 1
ATOM 1507 C CA . GLY A 1 186 ? -3.103 3.820 33.373 1.00 98.00 186 GLY A CA 1
ATOM 1508 C C . GLY A 1 186 ? -2.930 2.744 32.300 1.00 98.00 186 GLY A C 1
ATOM 1509 O O . GLY A 1 186 ? -1.996 2.816 31.503 1.00 98.00 186 GLY A O 1
ATOM 1510 N N . GLU A 1 187 ? -3.877 1.808 32.217 1.00 97.56 187 GLU A N 1
ATOM 1511 C CA . GLU A 1 187 ? -3.882 0.746 31.201 1.00 97.56 187 GLU A CA 1
ATOM 1512 C C . GLU A 1 187 ? -4.026 1.295 29.782 1.00 97.56 187 GLU A C 1
ATOM 1514 O O . GLU A 1 187 ? -3.290 0.891 28.883 1.00 97.56 187 GLU A O 1
ATOM 1519 N N . LEU A 1 188 ? -4.926 2.260 29.581 1.00 97.69 188 LEU A N 1
ATOM 1520 C CA . LEU A 1 188 ? -5.111 2.921 28.294 1.00 97.69 188 LEU A CA 1
ATOM 1521 C C . LEU A 1 188 ? -3.828 3.629 27.850 1.00 97.69 188 LEU A C 1
ATOM 1523 O O . LEU A 1 188 ? -3.456 3.534 26.685 1.00 97.69 188 LEU A O 1
ATOM 1527 N N . ARG A 1 189 ? -3.130 4.313 28.767 1.00 98.19 189 ARG A N 1
ATOM 1528 C CA . ARG A 1 189 ? -1.846 4.956 28.460 1.00 98.19 189 ARG A CA 1
ATOM 1529 C C . ARG A 1 189 ? -0.806 3.931 28.011 1.00 98.19 189 ARG A C 1
ATOM 1531 O O . ARG A 1 189 ? -0.179 4.146 26.978 1.00 98.19 189 ARG A O 1
ATOM 1538 N N . ALA A 1 190 ? -0.656 2.839 28.759 1.00 97.19 190 ALA A N 1
ATOM 1539 C CA . ALA A 1 190 ? 0.299 1.785 28.435 1.00 97.19 190 ALA A CA 1
ATOM 1540 C C . ALA A 1 190 ? -0.009 1.119 27.082 1.00 97.19 190 ALA A C 1
ATOM 1542 O O . ALA A 1 190 ? 0.901 0.878 26.293 1.00 97.19 190 ALA A O 1
ATOM 1543 N N . GLU A 1 191 ? -1.285 0.866 26.771 1.00 96.75 191 GLU A N 1
ATOM 1544 C CA . GLU A 1 191 ? -1.665 0.268 25.486 1.00 96.75 191 GLU A CA 1
ATOM 1545 C C . GLU A 1 191 ? -1.445 1.229 24.311 1.00 96.75 191 GLU A C 1
ATOM 1547 O O . GLU A 1 191 ? -0.962 0.810 23.261 1.00 96.75 191 GLU A O 1
ATOM 1552 N N . VAL A 1 192 ? -1.743 2.523 24.482 1.00 96.12 192 VAL A N 1
ATOM 1553 C CA . VAL A 1 192 ? -1.478 3.543 23.453 1.00 96.12 192 VAL A CA 1
ATOM 1554 C C . VAL A 1 192 ? 0.018 3.653 23.162 1.00 96.12 192 VAL A C 1
ATOM 1556 O O . VAL A 1 192 ? 0.402 3.716 21.994 1.00 96.12 192 VAL A O 1
ATOM 1559 N N . GLU A 1 193 ? 0.858 3.655 24.197 1.00 96.62 193 GLU A N 1
ATOM 1560 C CA . GLU A 1 193 ? 2.318 3.674 24.059 1.00 96.62 193 GLU A CA 1
ATOM 1561 C C . GLU A 1 193 ? 2.817 2.426 23.319 1.00 96.62 193 GLU A C 1
ATOM 1563 O O . GLU A 1 193 ? 3.480 2.539 22.289 1.00 96.62 193 GLU A O 1
ATOM 1568 N N . ALA A 1 194 ? 2.371 1.238 23.735 1.00 94.94 194 ALA A N 1
ATOM 1569 C CA . ALA A 1 194 ? 2.738 -0.012 23.078 1.00 94.94 194 ALA A CA 1
ATOM 1570 C C . ALA A 1 194 ? 2.277 -0.072 21.606 1.00 94.94 194 ALA A C 1
ATOM 1572 O O . ALA A 1 194 ? 3.004 -0.572 20.745 1.00 94.94 194 ALA A O 1
ATOM 1573 N N . ALA A 1 195 ? 1.081 0.433 21.290 1.00 92.12 195 ALA A N 1
ATOM 1574 C CA . ALA A 1 195 ? 0.588 0.537 19.916 1.00 92.12 195 ALA A CA 1
ATOM 1575 C C . ALA A 1 195 ? 1.428 1.516 19.078 1.00 92.12 195 ALA A C 1
ATOM 1577 O O . ALA A 1 195 ? 1.665 1.285 17.889 1.00 92.12 195 ALA A O 1
ATOM 1578 N N . PHE A 1 196 ? 1.895 2.608 19.683 1.00 93.81 196 PHE A N 1
ATOM 1579 C CA . PHE A 1 196 ? 2.766 3.571 19.020 1.00 93.81 196 PHE A CA 1
ATOM 1580 C C . PHE A 1 196 ? 4.135 2.964 18.696 1.00 93.81 196 PHE A C 1
ATOM 1582 O O . PHE A 1 196 ? 4.585 3.074 17.555 1.00 93.81 196 PHE A O 1
ATOM 1589 N N . ASP A 1 197 ? 4.742 2.238 19.635 1.00 94.81 197 ASP A N 1
ATOM 1590 C CA . ASP A 1 197 ? 6.019 1.546 19.429 1.00 94.81 197 ASP A CA 1
ATOM 1591 C C . ASP A 1 197 ? 5.936 0.493 18.321 1.00 94.81 197 ASP A C 1
ATOM 1593 O O . ASP A 1 197 ? 6.816 0.416 17.459 1.00 94.81 197 ASP A O 1
ATOM 1597 N N . ARG A 1 198 ? 4.840 -0.279 18.273 1.00 91.44 198 ARG A N 1
ATOM 1598 C CA . ARG A 1 198 ? 4.584 -1.223 17.171 1.00 91.44 198 ARG A CA 1
ATOM 1599 C C . ARG A 1 198 ? 4.532 -0.502 15.824 1.00 91.44 198 ARG A C 1
ATOM 1601 O O . ARG A 1 198 ? 5.177 -0.939 14.870 1.00 91.44 198 ARG A O 1
ATOM 1608 N N . LYS A 1 199 ? 3.831 0.635 15.748 1.00 88.69 199 LYS A N 1
ATOM 1609 C CA . LYS A 1 199 ? 3.747 1.456 14.527 1.00 88.69 199 LYS A CA 1
ATOM 1610 C C . LYS A 1 199 ? 5.104 2.048 14.136 1.00 88.69 199 LYS A C 1
ATOM 1612 O O . LYS A 1 199 ? 5.421 2.059 12.945 1.00 88.69 199 LYS A O 1
ATOM 1617 N N . ILE A 1 200 ? 5.904 2.515 15.098 1.00 93.19 200 ILE A N 1
ATOM 1618 C CA . ILE A 1 200 ? 7.279 2.973 14.851 1.00 93.19 200 ILE A CA 1
ATOM 1619 C C . ILE A 1 200 ? 8.108 1.836 14.268 1.00 93.19 200 ILE A C 1
ATOM 1621 O O . ILE A 1 200 ? 8.720 2.024 13.221 1.00 93.19 200 ILE A O 1
ATOM 1625 N N . LYS A 1 201 ? 8.088 0.658 14.898 1.00 92.62 201 LYS A N 1
ATOM 1626 C CA . LYS A 1 201 ? 8.867 -0.502 14.461 1.00 92.62 201 LYS A CA 1
ATOM 1627 C C . LYS A 1 201 ? 8.529 -0.907 13.027 1.00 92.62 201 LYS A C 1
ATOM 1629 O O . LYS A 1 201 ? 9.423 -0.960 12.190 1.00 92.62 201 LYS A O 1
ATOM 1634 N N . VAL A 1 202 ? 7.244 -1.103 12.720 1.00 85.56 202 VAL A N 1
ATOM 1635 C CA . VAL A 1 202 ? 6.788 -1.480 11.368 1.00 85.56 202 VAL A CA 1
ATOM 1636 C C . VAL A 1 202 ? 7.193 -0.430 10.328 1.00 85.56 202 VAL A C 1
ATOM 1638 O O . VAL A 1 202 ? 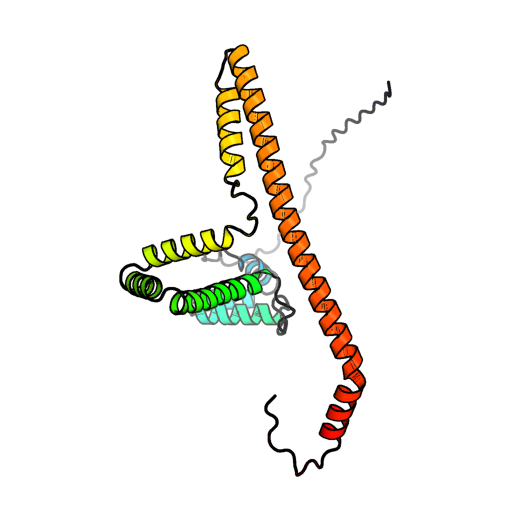7.610 -0.769 9.221 1.00 85.56 202 VAL A O 1
ATOM 1641 N N . ARG A 1 203 ? 7.095 0.864 10.664 1.00 88.06 203 ARG A N 1
ATOM 1642 C CA . ARG A 1 203 ? 7.537 1.938 9.762 1.00 88.06 203 ARG A CA 1
ATOM 1643 C C . ARG A 1 203 ? 9.054 1.976 9.601 1.00 88.06 203 ARG A C 1
ATOM 1645 O O . ARG A 1 203 ? 9.505 2.242 8.493 1.00 88.06 203 ARG A O 1
ATOM 1652 N N . GLY A 1 204 ? 9.811 1.710 10.663 1.00 90.50 204 GLY A N 1
ATOM 1653 C CA . GLY A 1 204 ? 11.267 1.586 10.627 1.00 90.50 204 GLY A CA 1
ATOM 1654 C C . GLY A 1 204 ? 11.705 0.477 9.675 1.00 90.50 204 GLY A C 1
ATOM 1655 O O . GLY A 1 204 ? 12.421 0.750 8.720 1.00 90.50 204 GLY A O 1
ATOM 1656 N N . GLU A 1 205 ? 11.153 -0.728 9.838 1.00 88.94 205 GLU A N 1
ATOM 1657 C CA . GLU A 1 205 ? 11.414 -1.872 8.950 1.00 88.94 205 GLU A CA 1
ATOM 1658 C C . GLU A 1 205 ? 11.074 -1.555 7.481 1.00 88.94 205 GLU A C 1
ATOM 1660 O O . GLU A 1 205 ? 11.813 -1.910 6.561 1.00 88.94 205 GLU A O 1
ATOM 1665 N N . TRP A 1 206 ? 9.969 -0.841 7.239 1.00 86.69 206 TRP A N 1
ATOM 1666 C CA . TRP A 1 206 ? 9.604 -0.407 5.891 1.00 86.69 206 TRP A CA 1
ATOM 1667 C C . TRP A 1 206 ? 10.585 0.621 5.307 1.00 86.69 206 TRP A C 1
ATOM 1669 O O . TRP A 1 206 ? 10.919 0.535 4.123 1.00 86.69 206 TRP A O 1
ATOM 1679 N N . ILE A 1 207 ? 11.054 1.579 6.114 1.00 89.94 207 ILE A N 1
ATOM 1680 C CA . ILE A 1 207 ? 12.072 2.558 5.706 1.00 89.94 207 ILE A CA 1
ATOM 1681 C C . ILE A 1 207 ? 13.371 1.839 5.338 1.00 89.94 207 ILE A C 1
ATOM 1683 O O . ILE A 1 207 ? 13.912 2.107 4.265 1.00 89.94 207 ILE A O 1
ATOM 1687 N N . ASP A 1 208 ? 13.827 0.897 6.162 1.00 93.88 208 ASP A N 1
ATOM 1688 C CA . ASP A 1 208 ? 15.053 0.132 5.916 1.00 93.88 208 ASP A CA 1
ATOM 1689 C C . ASP A 1 208 ? 14.977 -0.650 4.597 1.00 93.88 208 ASP A C 1
ATOM 1691 O O . ASP A 1 208 ? 15.897 -0.608 3.775 1.00 93.88 208 ASP A O 1
ATOM 1695 N N . GLU A 1 209 ? 13.837 -1.286 4.321 1.00 89.38 209 GLU A N 1
ATOM 1696 C CA . GLU A 1 209 ? 13.606 -1.975 3.051 1.00 89.38 209 GLU A CA 1
ATOM 1697 C C . GLU A 1 209 ? 13.597 -1.010 1.852 1.00 89.38 209 GLU A C 1
ATOM 1699 O O . GLU A 1 209 ? 14.127 -1.330 0.783 1.00 89.38 209 GLU A O 1
ATOM 1704 N N . MET A 1 210 ? 13.019 0.189 1.992 1.00 90.94 210 MET A N 1
ATOM 1705 C CA . MET A 1 210 ? 13.072 1.202 0.930 1.00 90.94 210 MET A CA 1
ATOM 1706 C C . MET A 1 210 ? 14.497 1.712 0.698 1.00 90.94 210 MET A C 1
ATOM 1708 O O . MET A 1 210 ? 14.898 1.875 -0.457 1.00 90.94 210 MET A O 1
ATOM 1712 N N . LEU A 1 211 ? 15.280 1.919 1.760 1.00 95.62 211 LEU A N 1
ATOM 1713 C CA . LEU A 1 211 ? 16.686 2.314 1.660 1.00 95.62 211 LEU A CA 1
ATOM 1714 C C . LEU A 1 211 ? 17.510 1.250 0.928 1.00 95.62 211 LEU A C 1
ATOM 1716 O O . LEU A 1 211 ? 18.266 1.588 0.016 1.00 95.62 211 LEU A O 1
ATOM 1720 N N . ARG A 1 212 ? 17.292 -0.034 1.231 1.00 96.75 212 ARG A N 1
ATOM 1721 C CA . ARG A 1 212 ? 17.925 -1.149 0.511 1.00 96.75 212 ARG A CA 1
ATOM 1722 C C . ARG A 1 212 ? 17.600 -1.127 -0.984 1.00 96.75 212 ARG A C 1
ATOM 1724 O O . ARG A 1 212 ? 18.503 -1.244 -1.809 1.00 96.75 212 ARG A O 1
ATOM 1731 N N . LYS A 1 213 ? 16.334 -0.909 -1.357 1.00 91.88 213 LYS A N 1
ATOM 1732 C CA . LYS A 1 213 ? 15.926 -0.798 -2.773 1.00 91.88 213 LYS A CA 1
ATOM 1733 C C . LYS A 1 213 ? 16.557 0.396 -3.482 1.00 91.88 213 LYS A C 1
ATOM 1735 O O . LYS A 1 213 ? 16.901 0.291 -4.660 1.00 91.88 213 LYS A O 1
ATOM 1740 N N . ILE A 1 214 ? 16.697 1.528 -2.790 1.00 96.38 214 ILE A N 1
ATOM 1741 C CA . ILE A 1 214 ? 17.392 2.706 -3.324 1.00 96.38 214 ILE A CA 1
ATOM 1742 C C . ILE A 1 214 ? 18.855 2.361 -3.601 1.00 96.38 214 ILE A C 1
ATOM 1744 O O . ILE A 1 214 ? 19.356 2.680 -4.679 1.00 96.38 214 ILE A O 1
ATOM 1748 N N . GLU A 1 215 ? 19.518 1.678 -2.671 1.00 97.81 215 GLU A N 1
ATOM 1749 C CA . GLU A 1 215 ? 20.919 1.293 -2.823 1.00 97.81 215 GLU A CA 1
ATOM 1750 C C . GLU A 1 215 ? 21.124 0.283 -3.962 1.00 97.81 215 GLU A C 1
ATOM 1752 O O . GLU A 1 215 ? 21.982 0.474 -4.823 1.00 97.81 215 GLU A O 1
ATOM 1757 N N . GLU A 1 216 ? 20.261 -0.731 -4.070 1.00 96.44 216 GLU A N 1
ATOM 1758 C CA . GLU A 1 216 ? 20.251 -1.650 -5.215 1.00 96.44 216 GLU A CA 1
ATOM 1759 C C . GLU A 1 216 ? 20.046 -0.908 -6.547 1.00 96.44 216 GLU A C 1
ATOM 1761 O O . GLU A 1 216 ? 20.714 -1.199 -7.542 1.00 96.44 216 GLU A O 1
ATOM 1766 N N . GLY A 1 217 ? 19.144 0.079 -6.576 1.00 96.00 217 GLY A N 1
ATOM 1767 C CA . GLY A 1 217 ? 18.913 0.930 -7.742 1.00 96.00 217 GLY A CA 1
ATOM 1768 C C . GLY A 1 217 ? 20.143 1.755 -8.129 1.00 96.00 217 GLY A C 1
ATOM 1769 O O . GLY A 1 217 ? 20.482 1.832 -9.312 1.00 96.00 217 GLY A O 1
ATOM 1770 N N . ARG A 1 218 ? 20.846 2.324 -7.142 1.00 97.69 218 ARG A N 1
ATOM 1771 C CA . ARG A 1 218 ? 22.104 3.059 -7.346 1.00 97.69 218 ARG A CA 1
ATOM 1772 C C . ARG A 1 218 ? 23.201 2.160 -7.898 1.00 97.69 218 ARG A C 1
ATOM 1774 O O . ARG A 1 218 ? 23.842 2.539 -8.876 1.00 97.69 218 ARG A O 1
ATOM 1781 N N . LYS A 1 219 ? 23.365 0.957 -7.342 1.00 98.38 219 LYS A N 1
ATOM 1782 C CA . LYS A 1 219 ? 24.329 -0.033 -7.836 1.00 98.38 219 LYS A CA 1
ATOM 1783 C C . LYS A 1 219 ? 24.066 -0.391 -9.300 1.00 98.38 219 LYS A C 1
ATOM 1785 O O . LYS A 1 219 ? 24.972 -0.284 -10.121 1.00 98.38 219 LYS A O 1
ATOM 1790 N N . ARG A 1 220 ? 22.816 -0.708 -9.658 1.00 97.69 220 ARG A N 1
ATOM 1791 C CA . ARG A 1 220 ? 22.426 -0.998 -11.054 1.00 97.69 220 ARG A CA 1
ATOM 1792 C C . ARG A 1 220 ? 22.702 0.173 -11.996 1.00 97.69 220 ARG A C 1
ATOM 1794 O O . ARG A 1 220 ? 23.091 -0.031 -13.144 1.00 97.69 220 ARG A O 1
ATOM 1801 N N . LEU A 1 221 ? 22.475 1.404 -11.535 1.00 97.81 221 LEU A N 1
ATOM 1802 C CA . LEU A 1 221 ? 22.757 2.598 -12.328 1.00 97.81 221 LEU A CA 1
ATOM 1803 C C . LEU A 1 221 ? 24.264 2.774 -12.554 1.00 97.81 221 LEU A C 1
ATOM 1805 O O . LEU A 1 221 ? 24.670 3.079 -13.672 1.00 97.81 221 LEU A O 1
ATOM 1809 N N . ALA A 1 222 ? 25.081 2.546 -11.524 1.00 98.19 222 ALA A N 1
ATOM 1810 C CA . ALA A 1 222 ? 26.536 2.598 -11.626 1.00 98.19 222 ALA A CA 1
ATOM 1811 C C . ALA A 1 222 ? 27.083 1.517 -12.574 1.00 98.19 222 ALA A C 1
ATOM 1813 O O . ALA A 1 222 ? 27.888 1.831 -13.448 1.00 98.19 222 ALA A O 1
ATOM 1814 N N . GLU A 1 223 ? 26.591 0.278 -12.472 1.00 98.06 223 GLU A N 1
ATOM 1815 C CA . GLU A 1 223 ? 26.935 -0.825 -13.384 1.00 98.06 223 GLU A CA 1
ATOM 1816 C C . GLU A 1 223 ? 26.617 -0.470 -14.844 1.00 98.06 223 GLU A C 1
ATOM 1818 O O . GLU A 1 223 ? 27.473 -0.600 -15.720 1.00 98.06 223 GLU A O 1
ATOM 1823 N N . ARG A 1 224 ? 25.422 0.075 -15.111 1.00 97.25 224 ARG A N 1
ATOM 1824 C CA . ARG A 1 224 ? 25.059 0.571 -16.450 1.00 97.25 224 ARG A CA 1
ATOM 1825 C C . ARG A 1 224 ? 25.926 1.741 -16.903 1.00 97.25 224 ARG A C 1
ATOM 1827 O O . ARG A 1 224 ? 26.232 1.846 -18.086 1.00 97.25 224 ARG A O 1
ATOM 1834 N N . GLY A 1 225 ? 26.309 2.620 -15.980 1.00 97.44 225 GLY A N 1
ATOM 1835 C CA . GLY A 1 225 ? 27.238 3.715 -16.244 1.00 97.44 225 GLY A CA 1
ATOM 1836 C C . GLY A 1 225 ? 28.605 3.203 -16.697 1.00 97.44 225 GLY A C 1
ATOM 1837 O O . GLY A 1 225 ? 29.135 3.697 -17.689 1.00 97.44 225 GLY A O 1
ATOM 1838 N N . ALA A 1 226 ? 29.130 2.168 -16.037 1.00 98.38 226 ALA A N 1
ATOM 1839 C CA . ALA A 1 226 ? 30.381 1.514 -16.419 1.00 98.38 226 ALA A CA 1
ATOM 1840 C C . ALA A 1 226 ? 30.277 0.798 -17.779 1.00 98.38 226 ALA A C 1
ATOM 1842 O O . ALA A 1 226 ? 31.213 0.837 -18.571 1.00 98.38 226 ALA A O 1
ATOM 1843 N N . GLN A 1 227 ? 29.119 0.206 -18.086 1.00 98.25 227 GLN A N 1
ATOM 1844 C CA . GLN A 1 227 ? 28.840 -0.462 -19.366 1.00 98.25 227 GLN A CA 1
ATOM 1845 C C . GLN A 1 227 ? 28.435 0.496 -20.495 1.00 98.25 227 GLN A C 1
ATOM 1847 O O . GLN A 1 227 ? 28.188 0.056 -21.617 1.00 98.25 227 GLN A O 1
ATOM 1852 N N . ARG A 1 228 ? 28.343 1.806 -20.230 1.00 98.31 228 ARG A N 1
ATOM 1853 C CA . ARG A 1 228 ? 27.776 2.780 -21.171 1.00 98.31 228 ARG A CA 1
ATOM 1854 C C . ARG A 1 228 ? 28.451 2.734 -22.540 1.00 98.31 228 ARG A C 1
ATOM 1856 O O . ARG A 1 228 ? 27.747 2.710 -23.543 1.00 98.31 228 ARG A O 1
ATOM 1863 N N . THR A 1 229 ? 29.783 2.751 -22.578 1.00 98.25 229 THR A N 1
ATOM 1864 C CA . THR A 1 229 ? 30.541 2.763 -23.839 1.00 98.25 229 THR A CA 1
ATOM 1865 C C . THR A 1 229 ? 30.261 1.505 -24.651 1.00 98.25 229 THR A C 1
ATOM 1867 O O . THR A 1 229 ? 29.860 1.618 -25.801 1.00 98.25 229 THR A O 1
ATOM 1870 N N . GLN A 1 230 ? 30.326 0.329 -24.020 1.00 97.56 230 GLN A N 1
ATOM 1871 C CA . GLN A 1 230 ? 30.023 -0.945 -24.671 1.00 97.56 230 GLN A CA 1
ATOM 1872 C C . GLN A 1 230 ? 28.598 -0.981 -25.243 1.00 97.56 230 GLN A C 1
ATOM 1874 O O . GLN A 1 230 ? 28.416 -1.335 -26.399 1.00 97.56 230 GLN A O 1
ATOM 1879 N N . ILE A 1 231 ? 27.590 -0.557 -24.470 1.00 96.12 231 ILE A N 1
ATOM 1880 C CA . ILE A 1 231 ? 26.192 -0.508 -24.935 1.00 96.12 231 ILE A CA 1
ATOM 1881 C C . ILE A 1 231 ? 26.050 0.411 -26.158 1.00 96.12 231 ILE A C 1
ATOM 1883 O O . ILE A 1 231 ? 25.314 0.096 -27.095 1.00 96.12 231 ILE A O 1
ATOM 1887 N N . CYS A 1 232 ? 26.731 1.561 -26.149 1.00 96.75 232 CYS A N 1
ATOM 1888 C CA . CYS A 1 232 ? 26.747 2.469 -27.292 1.00 96.75 232 CYS A CA 1
ATOM 1889 C C . CYS A 1 232 ? 27.414 1.823 -28.510 1.00 96.75 232 CYS A C 1
ATOM 1891 O O . CYS A 1 232 ? 26.857 1.907 -29.602 1.00 96.75 232 CYS A O 1
ATOM 1893 N N . ASP A 1 233 ? 28.560 1.170 -28.328 1.00 97.69 233 ASP A N 1
ATOM 1894 C CA . ASP A 1 233 ? 29.311 0.525 -29.406 1.00 97.69 233 ASP A CA 1
ATOM 1895 C C . ASP A 1 233 ? 28.518 -0.628 -30.029 1.00 97.69 233 ASP A C 1
ATOM 1897 O O . ASP A 1 233 ? 28.377 -0.681 -31.251 1.00 97.69 233 ASP A O 1
ATOM 1901 N N . ASP A 1 234 ? 27.906 -1.485 -29.205 1.00 95.38 234 ASP A N 1
ATOM 1902 C CA . ASP A 1 234 ? 27.022 -2.567 -29.649 1.00 95.38 234 ASP A CA 1
ATOM 1903 C C . ASP A 1 234 ? 25.866 -2.016 -30.492 1.00 95.38 234 ASP A C 1
ATOM 1905 O O . ASP A 1 234 ? 25.543 -2.547 -31.560 1.00 95.38 234 ASP A O 1
ATOM 1909 N N . ARG A 1 235 ? 25.267 -0.902 -30.050 1.00 93.75 235 ARG A N 1
ATOM 1910 C CA . ARG A 1 235 ? 24.169 -0.253 -30.770 1.00 93.75 235 ARG A CA 1
ATOM 1911 C C . ARG A 1 235 ? 24.629 0.390 -32.074 1.00 93.75 235 ARG A C 1
ATOM 1913 O O . ARG A 1 235 ? 23.920 0.296 -33.074 1.00 93.75 235 ARG A O 1
ATOM 1920 N N . VAL A 1 236 ? 25.787 1.048 -32.085 1.00 95.62 236 VAL A N 1
ATOM 1921 C CA . VAL A 1 236 ? 26.373 1.609 -33.309 1.00 95.62 236 VAL A CA 1
ATOM 1922 C C . VAL A 1 236 ? 26.651 0.485 -34.301 1.00 95.62 236 VAL A C 1
ATOM 1924 O O . VAL A 1 236 ? 26.224 0.583 -35.447 1.00 95.62 236 VAL A O 1
ATOM 1927 N N . HIS A 1 237 ? 27.279 -0.601 -33.857 1.00 94.56 237 HIS A N 1
ATOM 1928 C CA . HIS A 1 237 ? 27.561 -1.775 -34.678 1.00 94.56 237 HIS A CA 1
ATOM 1929 C C . HIS A 1 237 ? 26.284 -2.418 -35.248 1.00 94.56 237 HIS A C 1
ATOM 1931 O O . HIS A 1 237 ? 26.238 -2.779 -36.423 1.00 94.56 237 HIS A O 1
ATOM 1937 N N . GLU A 1 238 ? 25.214 -2.527 -34.456 1.00 88.06 238 GLU A N 1
ATOM 1938 C CA . GLU A 1 238 ? 23.914 -3.010 -34.937 1.00 88.06 238 GLU A CA 1
ATOM 1939 C C . GLU A 1 238 ? 23.332 -2.112 -36.042 1.00 88.06 238 GLU A C 1
ATOM 1941 O O . GLU A 1 238 ? 22.799 -2.607 -37.038 1.00 88.06 238 GLU A O 1
ATOM 1946 N N . LEU A 1 239 ? 23.443 -0.791 -35.881 1.00 87.19 239 LEU A N 1
ATOM 1947 C CA . LEU A 1 239 ? 22.894 0.189 -36.817 1.00 87.19 239 LEU A CA 1
ATOM 1948 C C . LEU A 1 239 ? 23.710 0.323 -38.108 1.00 87.19 239 LEU A C 1
ATOM 1950 O O . LEU A 1 239 ? 23.132 0.657 -39.142 1.00 87.19 239 LEU A O 1
ATOM 1954 N N . THR A 1 240 ? 25.020 0.072 -38.065 1.00 92.81 240 THR A N 1
ATOM 1955 C CA . THR A 1 240 ? 25.905 0.132 -39.242 1.00 92.81 240 THR A CA 1
ATOM 1956 C C . THR A 1 240 ? 26.034 -1.197 -39.984 1.00 92.81 240 THR A C 1
ATOM 1958 O O . THR A 1 240 ? 26.635 -1.241 -41.058 1.00 92.81 240 THR A O 1
ATOM 1961 N N . ARG A 1 241 ? 25.449 -2.279 -39.457 1.00 90.19 241 ARG A N 1
ATOM 1962 C CA . ARG A 1 241 ? 25.398 -3.583 -40.129 1.00 90.19 241 ARG A CA 1
ATOM 1963 C C . ARG A 1 241 ? 24.663 -3.482 -41.470 1.00 90.19 241 ARG A C 1
ATOM 1965 O O . ARG A 1 241 ? 23.658 -2.778 -41.573 1.00 90.19 241 ARG A O 1
ATOM 1972 N N . ASP A 1 242 ? 25.133 -4.218 -42.484 1.00 91.94 242 ASP A N 1
ATOM 1973 C CA . ASP A 1 242 ? 24.514 -4.230 -43.819 1.00 91.94 242 ASP A CA 1
ATOM 1974 C C . ASP A 1 242 ? 23.002 -4.532 -43.705 1.00 91.94 242 ASP A C 1
ATOM 1976 O O . ASP A 1 242 ? 22.625 -5.582 -43.166 1.00 91.94 242 ASP A O 1
ATOM 1980 N N . PRO A 1 243 ? 22.115 -3.648 -44.205 1.00 85.06 243 PRO A N 1
ATOM 1981 C CA . PRO A 1 243 ? 20.668 -3.834 -44.143 1.00 85.06 243 PRO A CA 1
ATOM 1982 C C . PRO A 1 243 ? 20.183 -5.160 -44.735 1.00 85.06 243 PRO A C 1
ATOM 1984 O O . PRO A 1 243 ? 19.146 -5.667 -44.306 1.00 85.06 243 PRO A O 1
ATOM 1987 N N . LYS A 1 244 ? 20.923 -5.732 -45.694 1.00 84.88 244 LYS A N 1
ATOM 1988 C CA . LYS A 1 244 ? 20.595 -7.016 -46.332 1.00 84.88 244 LYS A CA 1
ATOM 1989 C C . LYS A 1 244 ? 20.790 -8.220 -45.403 1.00 84.88 244 LYS A C 1
ATOM 1991 O O . LYS A 1 244 ? 20.271 -9.291 -45.695 1.00 84.88 244 LYS A O 1
ATOM 1996 N N . LEU A 1 245 ? 21.502 -8.048 -44.286 1.00 74.94 245 LEU A N 1
ATOM 1997 C CA . LEU A 1 245 ? 21.777 -9.070 -43.269 1.00 74.94 245 LEU A CA 1
ATOM 1998 C C . LEU A 1 245 ? 20.909 -8.914 -42.002 1.00 74.94 245 LEU A C 1
ATOM 2000 O O . LEU A 1 245 ? 21.220 -9.514 -40.971 1.00 74.94 245 LEU A O 1
ATOM 2004 N N . LYS A 1 246 ? 19.825 -8.122 -42.032 1.00 67.88 246 LYS A N 1
ATOM 2005 C CA . LYS A 1 246 ? 18.896 -7.988 -40.894 1.00 67.88 246 LYS A CA 1
ATOM 2006 C C . LYS A 1 246 ? 18.059 -9.257 -40.701 1.00 67.88 246 LYS A C 1
ATOM 2008 O O . LYS A 1 246 ? 16.930 -9.351 -41.176 1.00 67.88 246 LYS A O 1
ATOM 2013 N N . TRP A 1 247 ? 18.601 -10.217 -39.962 1.00 60.12 247 TRP A N 1
ATOM 2014 C CA . TRP A 1 247 ? 17.853 -11.370 -39.474 1.00 60.12 247 TRP A CA 1
ATOM 2015 C C . TRP A 1 247 ? 17.040 -10.958 -38.237 1.00 60.12 247 TRP A C 1
ATOM 2017 O O . TRP A 1 247 ? 17.558 -10.886 -37.131 1.00 60.12 247 TRP A O 1
ATOM 2027 N N . ASP A 1 248 ? 15.766 -10.662 -38.496 1.00 59.81 248 ASP A N 1
ATOM 2028 C CA . ASP A 1 248 ? 14.623 -10.625 -37.572 1.00 59.81 248 ASP A CA 1
ATOM 2029 C C . ASP A 1 248 ? 14.609 -9.523 -36.481 1.00 59.81 248 ASP A C 1
ATOM 2031 O O . ASP A 1 248 ? 15.253 -9.595 -35.438 1.00 59.81 248 ASP A O 1
ATOM 2035 N N . GLN A 1 249 ? 13.787 -8.491 -36.709 1.00 50.72 249 GLN A N 1
ATOM 2036 C CA . GLN A 1 249 ? 13.454 -7.445 -35.733 1.00 50.72 249 GLN A CA 1
ATOM 2037 C C . GLN A 1 249 ? 12.409 -7.944 -34.723 1.00 50.72 249 GLN A C 1
ATOM 2039 O O . GLN A 1 249 ? 11.280 -7.454 -34.699 1.00 50.72 249 GLN A O 1
ATOM 2044 N N . ARG A 1 250 ? 12.760 -8.917 -33.882 1.00 49.06 250 ARG A N 1
ATOM 2045 C CA . ARG A 1 250 ? 11.931 -9.266 -32.719 1.00 49.06 250 ARG A CA 1
ATOM 2046 C C . ARG A 1 250 ? 12.515 -8.609 -31.478 1.00 49.06 250 ARG A C 1
ATOM 2048 O O . ARG A 1 250 ? 13.333 -9.202 -30.782 1.00 49.06 250 ARG A O 1
ATOM 2055 N N . TRP A 1 251 ? 12.092 -7.369 -31.259 1.00 52.34 251 TRP A N 1
ATOM 2056 C CA . TRP A 1 251 ? 12.227 -6.637 -30.001 1.00 52.34 251 TRP A CA 1
ATOM 2057 C C . TRP A 1 251 ? 10.843 -6.520 -29.372 1.00 52.34 251 TRP A C 1
ATOM 2059 O O . TRP A 1 251 ? 9.895 -6.227 -30.139 1.00 52.34 251 TRP A O 1
#

Radius of gyration: 35.24 Å; chains: 1; bounding box: 81×76×88 Å

Sequence (251 aa):
MIARENLWCGVVAVVMVLTGGLAWSQEKQQPEAPVGPVVGRQAPLLDRLRQEQPEEYERLVKMREDDPTAFKKALRRRMESSGRVGPGRRFGPQGPQRGEMGRRMKEGSEWMERLSTEKPEEFQRLLKLRESDPQAFSNELRKFVQERRGSGHRPGRMDTDDRKCQELSRLYHATEDPAEKNRIRGELRAEVEAAFDRKIKVRGEWIDEMLRKIEEGRKRLAERGAQRTQICDDRVHELTRDPKLKWDQRW

pLDDT: mean 79.93, std 19.17, range [42.59, 98.56]

Foldseek 3Di:
DDDDDDDDDDDDDDDDDDDDDPDPDPPPPDPPDPDPQPPDPCRVVLVVCCVPPVVVSVVLVVCCVVPVVVSVVVSVVVCCVVCVVDPDPPDDPPDVVVVVVVVVVVVLVVVLVVCCVVPVPVSVVLVVCCVVPVVVSVVVSVVVVCVVCVVVDDPPPDDPLVVVLVVLVVVLVPDDDPVVNVVSVVVSVVSVVVSVVVVVVVVVVVVVVVVVVVVVVVVVVVVCVVCVVVVVVVVVCVVPPDPVPPDDPPD